Protein AF-A0A8B6UT11-F1 (afdb_monomer)

Organism: NCBI:txid47879

Mean predicted aligned error: 8.82 Å

Nearest PDB structures (foldseek):
  5unb-assembly1_A  TM=2.099E-01  e=5.939E+00  Burkholderia thailandensis E264
  5i3e-assembly1_A  TM=2.152E-01  e=9.194E+00  Burkholderia thailandensis E264

Sequence (210 aa):
MYDELLGKQAAGDSLLLIPAGRVGSVTNRTVSLYGFRGAGSTSDLLAESTHPYVITGHVGYSLDGGKTIYGFGPSVSEGMSAYEAIQSLRNGTSYPGVISDDTFIFESVANSTAMGRGGVPQTVYQQKISVSQAQFDAIKTAHDAIGVGNPMVDVFYSFPVRGGVAPGGCHFNCSTFPNSLGIPIPENSGVMKVYMPNLEKLGAPWRPMK

Structure (mmCIF, N/CA/C/O backbone):
data_AF-A0A8B6UT11-F1
#
_entry.id   AF-A0A8B6UT11-F1
#
loop_
_atom_site.group_PDB
_atom_site.id
_atom_site.type_symbol
_atom_site.label_atom_id
_atom_site.label_alt_id
_atom_site.label_comp_id
_atom_site.label_asym_id
_atom_site.label_entity_id
_atom_site.label_seq_id
_atom_site.pdbx_PDB_ins_code
_atom_site.Cartn_x
_atom_site.Cartn_y
_atom_site.Cartn_z
_atom_site.occupancy
_atom_site.B_iso_or_equiv
_atom_site.auth_seq_id
_atom_site.auth_comp_id
_atom_site.auth_asym_id
_atom_site.auth_atom_id
_atom_site.pdbx_PDB_model_num
ATOM 1 N N . MET A 1 1 ? -85.057 -16.734 34.135 1.00 40.75 1 MET A N 1
ATOM 2 C CA . MET A 1 1 ? -83.963 -17.686 34.398 1.00 40.75 1 MET A CA 1
ATOM 3 C C . MET A 1 1 ? -82.748 -16.816 34.684 1.00 40.75 1 MET A C 1
ATOM 5 O O . MET A 1 1 ? -82.311 -16.162 33.752 1.00 40.75 1 MET A O 1
ATOM 9 N N . TYR A 1 2 ? -82.442 -16.671 35.982 1.00 32.62 2 TYR A N 1
ATOM 10 C CA . TYR A 1 2 ? -81.225 -16.205 36.688 1.00 32.62 2 TYR A CA 1
ATOM 11 C C . TYR A 1 2 ? -80.082 -15.579 35.860 1.00 32.62 2 TYR A C 1
ATOM 13 O O . TYR A 1 2 ? -79.752 -16.105 34.807 1.00 32.62 2 TYR A O 1
ATOM 21 N N . ASP A 1 3 ? -79.327 -14.565 36.278 1.00 35.47 3 ASP A N 1
ATOM 22 C CA . ASP A 1 3 ? -79.258 -13.681 37.452 1.00 35.47 3 ASP A CA 1
ATOM 23 C C . ASP A 1 3 ? -78.158 -12.645 37.120 1.00 35.47 3 ASP A C 1
ATOM 25 O O . ASP A 1 3 ? -77.237 -12.997 36.388 1.00 35.47 3 ASP A O 1
ATOM 29 N N . GLU A 1 4 ? -78.272 -11.432 37.684 1.00 39.06 4 GLU A N 1
ATOM 30 C CA . GLU A 1 4 ? -77.179 -10.573 38.209 1.00 39.06 4 GLU A CA 1
ATOM 31 C C . GLU A 1 4 ? -75.936 -10.217 37.347 1.00 39.06 4 GLU A C 1
ATOM 33 O O . GLU A 1 4 ? -75.500 -10.936 36.465 1.00 39.06 4 GLU A O 1
ATOM 38 N N . LEU A 1 5 ? -75.162 -9.150 37.555 1.00 37.66 5 LEU A N 1
ATOM 39 C CA . LEU A 1 5 ? -75.196 -7.868 38.262 1.00 37.66 5 LEU A CA 1
ATOM 40 C C . LEU A 1 5 ? -73.927 -7.129 37.768 1.00 37.66 5 LEU A C 1
ATOM 42 O O . LEU A 1 5 ? -72.892 -7.749 37.555 1.00 37.66 5 LEU A O 1
ATOM 46 N N . LEU A 1 6 ? -74.021 -5.799 37.695 1.00 35.41 6 LEU A N 1
ATOM 47 C CA . LEU A 1 6 ? -73.004 -4.804 38.091 1.00 35.41 6 LEU A CA 1
ATOM 48 C C . LEU A 1 6 ? -71.561 -4.827 37.532 1.00 35.41 6 LEU A C 1
ATOM 50 O O . LEU A 1 6 ? -70.801 -5.771 37.692 1.00 35.41 6 LEU A O 1
ATOM 54 N N . GLY A 1 7 ? -71.111 -3.628 37.129 1.00 32.50 7 GLY A N 1
ATOM 55 C CA . GLY A 1 7 ? -69.694 -3.218 37.163 1.00 32.50 7 GLY A CA 1
ATOM 56 C C . GLY A 1 7 ? -69.344 -2.166 36.103 1.00 32.50 7 GLY A C 1
ATOM 57 O O . GLY A 1 7 ? -68.919 -2.519 35.016 1.00 32.50 7 GLY A O 1
ATOM 58 N N . LYS A 1 8 ? -69.752 -0.897 36.256 1.00 35.03 8 LYS A N 1
ATOM 59 C CA . LYS A 1 8 ? -68.928 0.250 36.723 1.00 35.03 8 LYS A CA 1
ATOM 60 C C . LYS A 1 8 ? -67.561 0.444 36.026 1.00 35.03 8 LYS A C 1
ATOM 62 O O . LYS A 1 8 ? -66.694 -0.390 36.207 1.00 35.03 8 LYS A O 1
ATOM 67 N N . GLN A 1 9 ? -67.412 1.630 35.394 1.00 31.84 9 GLN A N 1
ATOM 68 C CA . GLN A 1 9 ? -66.289 2.611 35.452 1.00 31.84 9 GLN A CA 1
ATOM 69 C C . GLN A 1 9 ? -64.840 2.095 35.248 1.00 31.84 9 GLN A C 1
ATOM 71 O O . GLN A 1 9 ? -64.453 1.089 35.806 1.00 31.84 9 GLN A O 1
ATOM 76 N N . ALA A 1 10 ? -63.905 2.759 34.565 1.00 31.52 10 ALA A N 1
ATOM 77 C CA . ALA A 1 10 ? -63.735 4.157 34.184 1.00 31.52 10 ALA A CA 1
ATOM 78 C C . ALA A 1 10 ? -62.641 4.265 33.095 1.00 31.52 10 ALA A C 1
ATOM 80 O O . ALA A 1 10 ? -61.949 3.297 32.790 1.00 31.52 10 ALA A O 1
ATOM 81 N N . ALA A 1 11 ? -62.490 5.475 32.555 1.00 44.06 11 ALA A N 1
ATOM 82 C CA . ALA A 1 11 ? -61.427 5.902 31.653 1.00 44.06 11 ALA A CA 1
ATOM 83 C C . ALA A 1 11 ? -60.008 5.649 32.200 1.00 44.06 11 ALA A C 1
ATOM 85 O O . ALA A 1 11 ? -59.767 5.757 33.402 1.00 44.06 11 ALA A O 1
ATOM 86 N N . GLY A 1 12 ? -59.064 5.409 31.291 1.00 31.41 12 GLY A N 1
ATOM 87 C CA . GLY A 1 12 ? -57.636 5.395 31.582 1.00 31.41 12 GLY A CA 1
ATOM 88 C C . GLY A 1 12 ? -56.830 5.558 30.300 1.00 31.41 12 GLY A C 1
ATOM 89 O O . GLY A 1 12 ? -56.830 4.667 29.453 1.00 31.41 12 GLY A O 1
ATOM 90 N N . ASP A 1 13 ? -56.179 6.714 30.171 1.00 43.84 13 ASP A N 1
ATOM 91 C CA . ASP A 1 13 ? -55.088 6.973 29.236 1.00 43.84 13 ASP A CA 1
ATOM 92 C C . ASP A 1 13 ? -54.116 5.792 29.201 1.00 43.84 13 ASP A C 1
ATOM 94 O O . ASP A 1 13 ? -53.548 5.414 30.225 1.00 43.84 13 ASP A O 1
ATOM 98 N N . SER A 1 14 ? -53.860 5.259 28.010 1.00 37.62 14 SER A N 1
ATOM 99 C CA . SER A 1 14 ? -52.706 4.395 27.792 1.00 37.62 14 SER A CA 1
ATOM 100 C C . SER A 1 14 ? -51.838 5.020 26.712 1.00 37.62 14 SER A C 1
ATOM 102 O O . SER A 1 14 ? -51.861 4.629 25.546 1.00 37.62 14 SER A O 1
ATOM 104 N N . LEU A 1 15 ? -51.054 6.017 27.138 1.00 35.53 15 LEU A N 1
ATOM 105 C CA . LEU A 1 15 ? -49.780 6.340 26.509 1.00 35.53 15 LEU A CA 1
ATOM 106 C C . LEU A 1 15 ? -48.999 5.025 26.383 1.00 35.53 15 LEU A C 1
ATOM 108 O O . LEU A 1 15 ? -48.561 4.449 27.381 1.00 35.53 15 LEU A O 1
ATOM 112 N N . LEU A 1 16 ? -48.845 4.532 25.157 1.00 37.03 16 LEU A N 1
ATOM 113 C CA . LEU A 1 16 ? -47.908 3.460 24.848 1.00 37.03 16 LEU A CA 1
ATOM 114 C C . LEU A 1 16 ? -46.492 3.987 25.107 1.00 37.03 16 LEU A C 1
ATOM 116 O O . LEU A 1 16 ? -45.872 4.622 24.257 1.00 37.03 16 LEU A O 1
ATOM 120 N N . LEU A 1 17 ? -45.999 3.729 26.318 1.00 38.34 17 LEU A N 1
ATOM 121 C CA . LEU A 1 17 ? -44.585 3.741 26.657 1.00 38.34 17 LEU A CA 1
ATOM 122 C C . LEU A 1 17 ? -43.881 2.741 25.737 1.00 38.34 17 LEU A C 1
ATOM 124 O O . LEU A 1 17 ? -43.883 1.537 25.986 1.00 38.34 17 LEU A O 1
ATOM 128 N N . ILE A 1 18 ? -43.282 3.246 24.660 1.00 44.91 18 ILE A N 1
ATOM 129 C CA . ILE A 1 18 ? -42.243 2.516 23.939 1.00 44.91 18 ILE A CA 1
ATOM 130 C C . ILE A 1 18 ? -41.109 2.332 24.955 1.00 44.91 18 ILE A C 1
ATOM 132 O O . ILE A 1 18 ? -40.566 3.339 25.424 1.00 44.91 18 ILE A O 1
ATOM 136 N N . PRO A 1 19 ? -40.748 1.097 25.351 1.00 41.25 19 PRO A N 1
ATOM 137 C CA . PRO A 1 19 ? -39.571 0.910 26.175 1.00 41.25 19 PRO A CA 1
ATOM 138 C C . PRO A 1 19 ? -38.398 1.457 25.372 1.00 41.25 19 PRO A C 1
ATOM 140 O O . PRO A 1 19 ? -38.237 1.090 24.208 1.00 41.25 19 PRO A O 1
ATOM 143 N N . ALA A 1 20 ? -37.634 2.369 25.978 1.00 45.94 20 ALA A N 1
ATOM 144 C CA . ALA A 1 20 ? -36.405 2.905 25.420 1.00 45.94 20 ALA A CA 1
ATOM 145 C C . ALA A 1 20 ? -35.524 1.723 25.006 1.00 45.94 20 ALA A C 1
ATOM 147 O O . ALA A 1 20 ? -34.850 1.096 25.827 1.00 45.94 20 ALA A O 1
ATOM 148 N N . GLY A 1 21 ? -35.619 1.365 23.725 1.00 39.09 21 GLY A N 1
ATOM 149 C CA . GLY A 1 21 ? -34.807 0.337 23.123 1.00 39.09 21 GLY A CA 1
ATOM 150 C C . GLY A 1 21 ? -33.375 0.750 23.371 1.00 39.09 21 GLY A C 1
ATOM 151 O O . GLY A 1 21 ? -33.004 1.886 23.071 1.00 39.09 21 GLY A O 1
ATOM 152 N N . ARG A 1 22 ? -32.607 -0.157 23.982 1.00 46.75 22 ARG A N 1
ATOM 153 C CA . ARG A 1 22 ? -31.150 -0.091 24.050 1.00 46.75 22 ARG A CA 1
ATOM 154 C C . ARG A 1 22 ? -30.656 0.541 22.755 1.00 46.75 22 ARG A C 1
ATOM 156 O O . ARG A 1 22 ? -30.726 -0.093 21.704 1.00 46.75 22 ARG A O 1
ATOM 163 N N . VAL A 1 23 ? -30.161 1.773 22.839 1.00 47.72 23 VAL A N 1
ATOM 164 C CA . VAL A 1 23 ? -29.253 2.295 21.828 1.00 47.72 23 VAL A CA 1
ATOM 165 C C . VAL A 1 23 ? -28.068 1.351 21.925 1.00 47.72 23 VAL A C 1
ATOM 167 O O . VAL A 1 23 ? -27.263 1.448 22.851 1.00 47.72 23 VAL A O 1
ATOM 170 N N . GLY A 1 24 ? -28.061 0.317 21.081 1.00 46.19 24 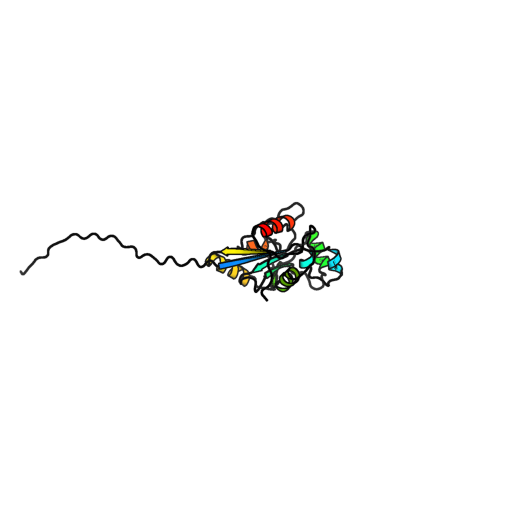GLY A N 1
ATOM 171 C CA . GLY A 1 24 ? -26.925 -0.573 20.960 1.00 46.19 24 GLY A CA 1
ATOM 172 C C . GLY A 1 24 ? -25.735 0.337 20.734 1.00 46.19 24 GLY A C 1
ATOM 173 O O . GLY A 1 24 ? -25.747 1.122 19.788 1.00 46.19 24 GLY A O 1
ATOM 174 N N . SER A 1 25 ? -24.780 0.315 21.664 1.00 53.88 25 SER A N 1
ATOM 175 C CA . SER A 1 25 ? -23.511 1.004 21.491 1.00 53.88 25 SER A CA 1
ATOM 176 C C . SER A 1 25 ? -23.010 0.635 20.102 1.00 53.88 25 SER A C 1
ATOM 178 O O . SER A 1 25 ? -22.744 -0.540 19.840 1.00 53.88 25 SER A O 1
ATOM 180 N N . VAL A 1 26 ? -22.988 1.602 19.183 1.00 60.94 26 VAL A N 1
ATOM 181 C CA . VAL A 1 26 ? -22.413 1.397 17.859 1.00 60.94 26 VAL A CA 1
ATOM 182 C C . VAL A 1 26 ? -20.923 1.285 18.121 1.00 60.94 26 VAL A C 1
ATOM 184 O O . VAL A 1 26 ? -20.219 2.287 18.234 1.00 60.94 26 VAL A O 1
ATOM 187 N N . THR A 1 27 ? -20.448 0.063 18.349 1.00 71.50 27 THR A N 1
ATOM 188 C CA . THR A 1 27 ? -19.030 -0.191 18.565 1.00 71.50 27 THR A CA 1
ATOM 189 C C . THR A 1 27 ? -18.337 0.040 17.234 1.00 71.50 27 THR A C 1
ATOM 191 O O . THR A 1 27 ? -18.288 -0.850 16.383 1.00 71.50 27 THR A O 1
ATOM 194 N N . ASN A 1 28 ? -17.856 1.264 17.034 1.00 84.69 28 ASN A N 1
ATOM 195 C CA . ASN A 1 28 ? -17.016 1.590 15.897 1.00 84.69 28 ASN A CA 1
ATOM 196 C C . ASN A 1 28 ? -15.734 0.762 15.992 1.00 84.69 28 ASN A C 1
ATOM 198 O O . ASN A 1 28 ? -15.106 0.669 17.050 1.00 84.69 28 ASN A O 1
ATOM 202 N N . ARG A 1 29 ? -15.369 0.140 14.876 1.00 96.00 29 ARG A N 1
ATOM 203 C CA . ARG A 1 29 ? -14.089 -0.539 14.694 1.00 96.00 29 ARG A CA 1
ATOM 204 C C . ARG A 1 29 ? -13.145 0.379 13.940 1.00 96.00 29 ARG A C 1
ATOM 206 O O . ARG A 1 29 ? -13.571 1.352 13.321 1.00 96.00 29 ARG A O 1
ATOM 213 N N . THR A 1 30 ? -11.863 0.050 13.989 1.00 97.69 30 THR A N 1
ATOM 214 C CA . THR A 1 30 ? -10.828 0.830 13.318 1.00 97.69 30 THR A CA 1
ATOM 215 C C . THR A 1 30 ? -10.136 -0.037 12.287 1.00 97.69 30 THR A C 1
ATOM 217 O O . THR A 1 30 ? -9.586 -1.081 12.626 1.00 97.69 30 THR A O 1
ATOM 220 N N . VAL A 1 31 ? -10.113 0.442 11.050 1.00 98.31 31 VAL A N 1
ATOM 221 C CA . VAL A 1 31 ? -9.164 0.003 10.024 1.00 98.31 31 VAL A CA 1
ATOM 222 C C . VAL A 1 31 ? -8.104 1.087 9.901 1.00 98.31 31 VAL A C 1
ATOM 224 O O . VAL A 1 31 ? -8.390 2.265 10.106 1.00 98.31 31 VAL A O 1
ATOM 227 N N . SER A 1 32 ? -6.860 0.716 9.627 1.00 98.56 32 SER A N 1
ATOM 228 C CA . SER A 1 32 ? -5.786 1.690 9.422 1.00 98.56 32 SER A CA 1
ATOM 229 C C . SER A 1 32 ? -5.218 1.584 8.019 1.00 98.56 32 SER A C 1
ATOM 231 O O . SER A 1 32 ? -4.986 0.477 7.548 1.00 98.56 32 SER A O 1
ATOM 233 N N . LEU A 1 33 ? -4.957 2.726 7.386 1.00 98.69 33 LEU A N 1
ATOM 234 C CA . LEU A 1 33 ? -4.104 2.825 6.204 1.00 98.69 33 LEU A CA 1
ATOM 235 C C . LEU A 1 33 ? -2.711 3.277 6.625 1.00 98.69 33 LEU A C 1
ATOM 237 O O . LEU A 1 33 ? -2.577 4.174 7.457 1.00 98.69 33 LEU A O 1
ATOM 241 N N . TYR A 1 34 ? -1.696 2.683 6.013 1.00 98.81 34 TYR A N 1
ATOM 242 C CA . TYR A 1 34 ? -0.291 3.017 6.187 1.00 98.81 34 TYR A CA 1
ATOM 243 C C . TYR A 1 34 ? 0.297 3.401 4.845 1.00 98.81 34 TYR A C 1
ATOM 245 O O . TYR A 1 34 ? -0.034 2.801 3.827 1.00 98.81 34 TYR A O 1
ATOM 253 N N . GLY A 1 35 ? 1.202 4.367 4.828 1.00 98.31 35 GLY A N 1
ATOM 254 C CA . GLY A 1 35 ? 1.901 4.711 3.602 1.00 98.31 35 GLY A CA 1
ATOM 255 C C . GLY A 1 35 ? 3.189 5.459 3.855 1.00 98.31 35 GLY A C 1
ATOM 256 O O . GLY A 1 35 ? 3.334 6.166 4.853 1.00 98.31 35 GLY A O 1
ATOM 257 N N . PHE A 1 36 ? 4.126 5.309 2.930 1.00 97.69 36 PHE A N 1
ATOM 258 C CA . PHE A 1 36 ? 5.365 6.070 2.920 1.00 97.69 36 PHE A CA 1
ATOM 259 C C . PHE A 1 36 ? 5.830 6.336 1.490 1.00 97.69 36 PHE A C 1
ATOM 261 O O . PHE A 1 36 ? 5.562 5.586 0.546 1.00 97.69 36 PHE A O 1
ATOM 268 N N . ARG A 1 37 ? 6.575 7.429 1.330 1.00 95.25 37 ARG A N 1
ATOM 269 C CA . ARG A 1 37 ? 7.257 7.757 0.075 1.00 95.25 37 ARG A CA 1
ATOM 270 C C . ARG A 1 37 ? 8.514 6.905 -0.045 1.00 95.25 37 ARG A C 1
ATOM 272 O O . ARG A 1 37 ? 9.226 6.723 0.937 1.00 95.25 37 ARG A O 1
ATOM 279 N N . GLY A 1 38 ? 8.824 6.427 -1.245 1.00 92.94 38 GLY A N 1
ATOM 280 C CA . GLY A 1 38 ? 10.088 5.731 -1.483 1.00 92.94 38 GLY A CA 1
ATOM 281 C C . GLY A 1 38 ? 11.303 6.634 -1.252 1.00 92.94 38 GLY A C 1
ATOM 282 O O . GLY A 1 38 ? 11.187 7.858 -1.370 1.00 92.94 38 GLY A O 1
ATOM 283 N N . ALA A 1 39 ? 12.452 6.036 -0.961 1.00 89.69 39 ALA A N 1
ATOM 284 C CA . ALA A 1 39 ? 13.752 6.688 -0.814 1.00 89.69 39 ALA A CA 1
ATOM 285 C C . ALA A 1 39 ? 14.738 6.124 -1.850 1.00 89.69 39 ALA A C 1
ATOM 287 O O . ALA A 1 39 ? 14.719 4.937 -2.129 1.00 89.69 39 ALA A O 1
ATOM 288 N N . GLY A 1 40 ? 15.590 6.957 -2.447 1.00 86.69 40 GLY A N 1
ATOM 289 C CA . GLY A 1 40 ? 16.564 6.492 -3.445 1.00 86.69 40 GLY A CA 1
ATOM 290 C C . GLY A 1 40 ? 16.036 6.364 -4.883 1.00 86.69 40 GLY A C 1
ATOM 291 O O . GLY A 1 40 ? 15.068 7.016 -5.303 1.00 86.69 40 GLY A O 1
ATOM 292 N N . SER A 1 41 ? 16.741 5.560 -5.674 1.00 85.44 41 SER A N 1
ATOM 293 C CA . SER A 1 41 ? 16.672 5.472 -7.132 1.00 85.44 41 SER A CA 1
ATOM 294 C C . SER A 1 41 ? 16.435 4.036 -7.607 1.00 85.44 41 SER A C 1
ATOM 296 O O . SER A 1 41 ? 16.749 3.074 -6.921 1.00 85.44 41 SER A O 1
ATOM 298 N N . THR A 1 42 ? 15.898 3.852 -8.817 1.00 83.25 42 THR A N 1
ATOM 299 C CA . THR A 1 42 ? 15.680 2.494 -9.350 1.00 83.25 42 THR A CA 1
ATOM 300 C C . THR A 1 42 ? 16.966 1.708 -9.569 1.00 83.25 42 THR A C 1
ATOM 302 O O . THR A 1 42 ? 16.904 0.488 -9.572 1.00 83.25 42 THR A O 1
ATOM 305 N N . SER A 1 43 ? 18.112 2.368 -9.757 1.00 85.44 43 SER A N 1
ATOM 306 C CA . SER A 1 43 ? 19.407 1.683 -9.841 1.00 85.44 43 SER A CA 1
ATOM 307 C C . SER A 1 43 ? 19.798 1.003 -8.532 1.00 85.44 43 SER A C 1
ATOM 309 O O . SER A 1 43 ? 20.516 0.013 -8.577 1.00 85.44 43 SER A O 1
ATOM 311 N N . ASP A 1 44 ? 19.273 1.456 -7.390 1.00 86.38 44 ASP A N 1
ATOM 312 C CA . ASP A 1 44 ? 19.549 0.834 -6.089 1.00 86.38 44 ASP A CA 1
ATOM 313 C C . ASP A 1 44 ? 18.945 -0.580 -5.996 1.00 86.38 44 ASP A C 1
ATOM 315 O O . ASP A 1 44 ? 19.397 -1.404 -5.206 1.00 86.38 44 ASP A O 1
ATOM 319 N N . LEU A 1 45 ? 17.972 -0.902 -6.861 1.00 88.25 45 LEU A N 1
ATOM 3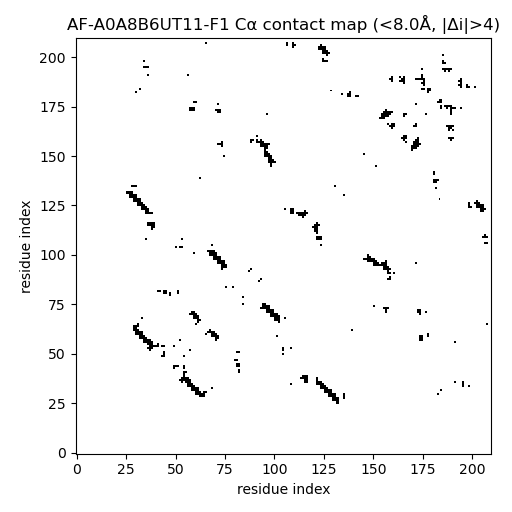20 C CA . LEU A 1 45 ? 17.394 -2.244 -6.976 1.00 88.25 45 LEU A CA 1
ATOM 321 C C . LEU A 1 45 ? 18.338 -3.255 -7.643 1.00 88.25 45 LEU A C 1
ATOM 323 O O . LEU A 1 45 ? 18.102 -4.449 -7.513 1.00 88.25 45 LEU A O 1
ATOM 327 N N . LEU A 1 46 ? 19.394 -2.806 -8.334 1.00 85.75 46 LEU A N 1
ATOM 328 C CA . LEU A 1 46 ? 20.392 -3.699 -8.943 1.00 85.75 46 LEU A CA 1
ATOM 329 C C . LEU A 1 46 ? 21.272 -4.391 -7.896 1.00 85.75 46 LEU A C 1
ATOM 331 O O . LEU A 1 46 ? 21.856 -5.429 -8.180 1.00 85.75 46 LEU A O 1
ATOM 335 N N . ALA A 1 47 ? 21.394 -3.805 -6.702 1.00 80.50 47 ALA A N 1
ATOM 336 C CA . ALA A 1 47 ? 22.182 -4.368 -5.610 1.00 80.50 47 ALA A CA 1
ATOM 337 C C . ALA A 1 47 ? 21.416 -5.426 -4.795 1.00 80.50 47 ALA A C 1
ATOM 339 O O . ALA A 1 47 ? 22.015 -6.050 -3.924 1.00 80.50 47 ALA A O 1
ATOM 340 N N . GLU A 1 48 ? 20.104 -5.572 -5.025 1.00 75.75 48 GLU A N 1
ATOM 341 C CA . GLU A 1 48 ? 19.183 -6.542 -4.398 1.00 75.75 48 GLU A CA 1
ATOM 342 C C . GLU A 1 48 ? 19.153 -6.575 -2.855 1.00 75.75 48 GLU A C 1
ATOM 344 O O . GLU A 1 48 ? 18.461 -7.387 -2.250 1.00 75.75 48 GLU A O 1
ATOM 349 N N . SER A 1 49 ? 19.846 -5.655 -2.186 1.00 79.44 49 SER A N 1
ATOM 350 C CA . SER A 1 49 ? 19.967 -5.611 -0.725 1.00 79.44 49 SER A CA 1
ATOM 351 C C . SER A 1 49 ? 18.814 -4.885 -0.030 1.00 79.44 49 SER A C 1
ATOM 353 O O . SER A 1 49 ? 18.671 -4.967 1.188 1.00 79.44 49 SER A O 1
ATOM 355 N N . THR A 1 50 ? 18.001 -4.146 -0.787 1.00 84.81 50 THR A N 1
ATOM 356 C CA . THR A 1 50 ? 16.905 -3.326 -0.266 1.00 84.81 50 THR A CA 1
ATOM 357 C C . THR A 1 50 ? 15.588 -3.769 -0.876 1.00 84.81 50 THR A C 1
ATOM 359 O O . THR A 1 50 ? 15.467 -3.883 -2.096 1.00 84.81 50 THR A O 1
ATOM 362 N N . HIS A 1 51 ? 14.574 -3.966 -0.031 1.00 92.31 51 HIS A N 1
ATOM 363 C CA . HIS A 1 51 ? 13.244 -4.332 -0.504 1.00 92.31 51 HIS A CA 1
ATOM 364 C C . HIS A 1 51 ? 12.704 -3.265 -1.481 1.00 92.31 51 HIS A C 1
ATOM 366 O O . HIS A 1 51 ? 12.745 -2.073 -1.150 1.00 92.31 51 HIS A O 1
ATOM 372 N N . PRO A 1 52 ? 12.146 -3.639 -2.651 1.00 93.38 52 PRO A N 1
ATOM 373 C CA . PRO A 1 52 ? 11.775 -2.684 -3.699 1.00 93.38 52 PRO A CA 1
ATOM 374 C C . PRO A 1 52 ? 10.833 -1.575 -3.228 1.00 93.38 52 PRO A C 1
ATOM 376 O O . PRO A 1 52 ? 10.980 -0.417 -3.617 1.00 93.38 52 PRO A O 1
ATOM 379 N N . TYR A 1 53 ? 9.914 -1.907 -2.324 1.00 95.50 53 TYR A N 1
ATOM 380 C CA . TYR A 1 53 ? 8.972 -0.959 -1.731 1.00 95.50 53 TYR A CA 1
ATOM 381 C C . TYR A 1 53 ? 9.629 0.177 -0.956 1.00 95.50 53 TYR A C 1
ATOM 383 O O . TYR A 1 53 ? 9.127 1.297 -1.012 1.00 95.50 53 TYR A O 1
ATOM 391 N N . VAL A 1 54 ? 10.782 -0.047 -0.318 1.00 94.44 54 VAL A N 1
ATOM 392 C CA . VAL A 1 54 ? 11.541 1.029 0.342 1.00 94.44 54 VAL A CA 1
ATOM 393 C C . VAL A 1 54 ? 11.962 2.088 -0.683 1.00 94.44 54 VAL A C 1
ATOM 395 O O . VAL A 1 54 ? 11.957 3.279 -0.371 1.00 94.44 54 VAL A O 1
ATOM 398 N N . ILE A 1 55 ? 12.231 1.678 -1.927 1.00 93.00 55 ILE A N 1
ATOM 399 C CA . ILE A 1 55 ? 12.677 2.550 -3.021 1.00 93.00 55 ILE A CA 1
ATOM 400 C C . ILE A 1 55 ? 11.518 3.201 -3.785 1.00 93.00 55 ILE A C 1
ATOM 402 O O . ILE A 1 55 ? 11.569 4.374 -4.196 1.00 93.00 55 ILE A O 1
ATOM 406 N N . THR A 1 56 ? 10.445 2.447 -4.009 1.00 93.06 56 THR A N 1
ATOM 407 C CA . THR A 1 56 ? 9.288 2.913 -4.785 1.00 93.06 56 THR A CA 1
ATOM 408 C C . THR A 1 56 ? 8.281 3.680 -3.938 1.00 93.06 56 THR A C 1
ATOM 410 O O . THR A 1 56 ? 7.595 4.561 -4.459 1.00 93.06 56 THR A O 1
ATOM 413 N N . GLY A 1 57 ? 8.251 3.423 -2.633 1.00 95.75 57 GLY A N 1
ATOM 414 C CA . GLY A 1 57 ? 7.143 3.779 -1.759 1.00 95.75 57 GLY A CA 1
ATOM 415 C C . GLY A 1 57 ? 6.077 2.698 -1.793 1.00 95.75 57 GLY A C 1
ATOM 416 O O . GLY A 1 57 ? 6.033 1.888 -2.725 1.00 95.75 57 GLY A O 1
ATOM 417 N N . HIS A 1 58 ? 5.234 2.694 -0.766 1.00 98.00 58 HIS A N 1
ATOM 418 C CA . HIS A 1 58 ? 4.223 1.661 -0.599 1.00 98.00 58 HIS A CA 1
ATOM 419 C C . HIS A 1 58 ? 3.064 2.114 0.273 1.00 98.00 58 HIS A C 1
ATOM 421 O O . HIS A 1 58 ? 3.194 3.061 1.054 1.00 98.00 58 HIS A O 1
ATOM 427 N N . VAL A 1 59 ? 1.942 1.415 0.123 1.00 98.62 59 VAL A N 1
ATOM 428 C CA . VAL A 1 59 ? 0.727 1.590 0.914 1.00 98.62 59 VAL A CA 1
ATOM 429 C C . VAL A 1 59 ? 0.271 0.222 1.398 1.00 98.62 59 VAL A C 1
ATOM 431 O O . VAL A 1 59 ? 0.290 -0.753 0.650 1.00 98.62 59 VAL A O 1
ATOM 434 N N . GLY A 1 60 ? -0.124 0.171 2.662 1.00 98.62 60 GLY A N 1
ATOM 435 C CA . GLY A 1 60 ? -0.633 -1.019 3.320 1.00 98.62 60 GLY A CA 1
ATOM 436 C C . GLY A 1 60 ? -1.842 -0.685 4.177 1.00 98.62 60 GLY A C 1
ATOM 437 O O . GLY A 1 60 ? -2.201 0.481 4.360 1.00 98.62 60 GLY A O 1
ATOM 438 N N . TYR A 1 61 ? -2.483 -1.710 4.712 1.00 98.88 61 TYR A N 1
ATOM 439 C CA . TYR A 1 61 ? -3.634 -1.570 5.588 1.00 98.88 61 TYR A CA 1
ATOM 440 C C . TYR A 1 61 ? -3.569 -2.570 6.739 1.00 98.88 61 TYR A C 1
ATOM 442 O O . TYR A 1 61 ? -2.924 -3.607 6.648 1.00 98.88 61 TYR A O 1
ATOM 450 N N . SER A 1 62 ? -4.243 -2.259 7.841 1.00 98.69 62 SER A N 1
ATOM 451 C CA . SER A 1 62 ? -4.325 -3.138 9.005 1.00 98.69 62 SER A CA 1
ATOM 452 C C . SER A 1 62 ? -5.747 -3.213 9.533 1.00 98.69 62 SER A C 1
ATOM 454 O O . SER A 1 62 ? -6.450 -2.200 9.612 1.00 98.69 62 SER A O 1
ATOM 456 N N . LEU A 1 63 ? -6.132 -4.421 9.939 1.00 98.44 63 LEU A N 1
ATOM 457 C CA . LEU A 1 63 ? -7.409 -4.732 10.581 1.00 98.44 63 LEU A CA 1
ATOM 458 C C . LEU A 1 63 ? -7.257 -4.961 12.097 1.00 98.44 63 LEU A C 1
ATOM 460 O O . LEU A 1 63 ? -8.241 -5.236 12.776 1.00 98.44 63 LEU A O 1
ATOM 464 N N . ASP A 1 64 ? -6.041 -4.849 12.638 1.00 96.94 64 ASP A N 1
ATOM 465 C CA . ASP A 1 64 ? -5.710 -5.186 14.029 1.00 96.94 64 ASP A CA 1
ATOM 466 C C . ASP A 1 64 ? -4.877 -4.105 14.740 1.00 96.94 64 ASP A C 1
ATOM 468 O O . ASP A 1 64 ? -4.186 -4.362 15.725 1.00 96.94 64 ASP A O 1
ATOM 472 N N . GLY A 1 65 ? -4.970 -2.861 14.262 1.00 93.75 65 GLY A N 1
ATOM 473 C CA . GLY A 1 65 ? -4.315 -1.713 14.893 1.00 93.75 65 GLY A CA 1
ATOM 474 C C . GLY A 1 65 ? -2.821 -1.587 14.587 1.00 93.75 65 GLY A C 1
ATOM 475 O O . GLY A 1 65 ? -2.129 -0.838 15.277 1.00 93.75 65 GLY A O 1
ATOM 476 N N . GLY A 1 66 ? -2.343 -2.266 13.544 1.00 95.38 66 GLY A N 1
ATOM 477 C CA . GLY A 1 66 ? -0.960 -2.216 13.077 1.00 95.38 66 GLY A CA 1
ATOM 478 C C . GLY A 1 66 ? -0.079 -3.331 13.610 1.00 95.38 66 GLY A C 1
ATOM 479 O O . GLY A 1 66 ? 1.135 -3.208 13.496 1.00 95.38 66 GLY A O 1
ATOM 480 N N . LYS A 1 67 ? -0.664 -4.381 14.203 1.00 96.56 67 LYS A N 1
ATOM 481 C CA . LYS A 1 67 ? 0.087 -5.586 14.567 1.00 96.56 67 LYS A CA 1
ATOM 482 C C . LYS A 1 67 ? 0.472 -6.364 13.308 1.00 96.56 67 LYS A C 1
ATOM 484 O O . LYS A 1 67 ? 1.596 -6.844 13.226 1.00 96.56 67 LYS A O 1
ATOM 489 N N . THR A 1 68 ? -0.427 -6.417 12.331 1.00 98.44 68 THR A N 1
ATOM 490 C CA . THR A 1 68 ? -0.123 -6.847 10.969 1.00 98.44 68 THR A CA 1
ATOM 491 C C . THR A 1 68 ? -0.494 -5.739 9.990 1.00 98.44 68 THR A C 1
ATOM 493 O O . THR A 1 68 ? -1.603 -5.191 10.033 1.00 98.44 68 THR A O 1
ATOM 496 N N . ILE A 1 69 ? 0.445 -5.389 9.111 1.00 98.75 69 ILE A N 1
ATOM 497 C CA . ILE A 1 69 ? 0.245 -4.447 8.010 1.00 98.75 69 ILE A CA 1
ATOM 498 C C . ILE A 1 69 ? 0.302 -5.235 6.707 1.00 98.75 69 ILE A C 1
ATOM 500 O O . ILE A 1 69 ? 1.364 -5.656 6.257 1.00 98.75 69 ILE A O 1
ATOM 504 N N . TYR A 1 70 ? -0.858 -5.409 6.090 1.00 98.88 70 TYR A N 1
ATOM 505 C CA . TYR A 1 70 ? -0.987 -6.085 4.813 1.00 98.88 70 TYR A CA 1
ATOM 506 C C . TYR A 1 70 ? -0.679 -5.129 3.669 1.00 98.88 70 TYR A C 1
ATOM 508 O O . TYR A 1 70 ? -1.157 -3.991 3.656 1.00 98.88 70 TYR A O 1
ATOM 516 N N . GLY A 1 71 ? 0.073 -5.599 2.683 1.00 98.50 71 GLY A N 1
ATOM 517 C CA . GLY A 1 71 ? 0.271 -4.901 1.421 1.00 98.50 71 GLY A CA 1
ATOM 518 C C . GLY A 1 71 ? -0.380 -5.633 0.262 1.00 98.50 71 GLY A C 1
ATOM 519 O O . GLY A 1 71 ? -0.716 -6.811 0.353 1.00 98.50 71 GLY A O 1
ATOM 520 N N . PHE A 1 72 ? -0.564 -4.910 -0.838 1.00 98.50 72 PHE A N 1
ATOM 521 C CA . PHE A 1 72 ? -0.933 -5.491 -2.122 1.00 98.50 72 PHE A CA 1
ATOM 522 C C . PHE A 1 72 ? 0.204 -5.259 -3.110 1.00 98.50 72 PHE A C 1
ATOM 524 O O . PHE A 1 72 ? 0.615 -4.114 -3.320 1.00 98.50 72 PHE A O 1
ATOM 531 N N . GLY A 1 73 ? 0.709 -6.343 -3.689 1.00 97.50 73 GLY A N 1
ATOM 532 C CA . GLY A 1 73 ? 1.892 -6.360 -4.540 1.00 97.50 73 GLY A CA 1
ATOM 533 C C . GLY A 1 73 ? 1.725 -7.216 -5.794 1.00 97.50 73 GLY A C 1
ATOM 534 O O . GLY A 1 73 ? 0.730 -7.931 -5.923 1.00 97.50 73 GLY A O 1
ATOM 535 N N . PRO A 1 74 ? 2.685 -7.156 -6.730 1.00 97.25 74 PRO A N 1
ATOM 536 C CA . PRO A 1 74 ? 2.719 -8.053 -7.875 1.00 97.25 74 PRO A CA 1
ATOM 537 C C . PRO A 1 74 ? 3.230 -9.442 -7.467 1.00 97.25 74 PRO A C 1
ATOM 539 O O . PRO A 1 74 ? 4.266 -9.571 -6.818 1.00 97.25 74 PRO A O 1
ATOM 542 N N . SER A 1 75 ? 2.543 -10.490 -7.912 1.00 96.81 75 SER A N 1
ATOM 543 C CA . SER A 1 75 ? 3.066 -11.853 -7.953 1.00 96.81 75 SER A CA 1
ATOM 544 C C . SER A 1 75 ? 3.847 -12.025 -9.255 1.00 96.81 75 SER A C 1
ATOM 546 O O . SER A 1 75 ? 3.280 -12.210 -10.334 1.00 96.81 75 SER A O 1
ATOM 548 N N . VAL A 1 76 ? 5.165 -11.864 -9.160 1.00 94.62 76 VAL A N 1
ATOM 549 C CA . VAL A 1 76 ? 6.086 -12.015 -10.292 1.00 94.62 76 VAL A CA 1
ATOM 550 C C . VAL A 1 76 ? 6.586 -13.453 -10.391 1.00 94.62 76 VAL A C 1
ATOM 552 O O . VAL A 1 76 ? 6.614 -14.181 -9.400 1.00 94.62 76 VAL A O 1
ATOM 555 N N . SER A 1 77 ? 6.975 -13.870 -11.595 1.00 89.19 77 SER A N 1
ATOM 556 C CA . SER A 1 77 ? 7.550 -15.195 -11.823 1.00 89.19 77 SER A CA 1
ATOM 557 C C . SER A 1 77 ? 8.846 -15.384 -11.035 1.00 89.19 77 SER A C 1
ATOM 559 O O . SER A 1 77 ? 9.647 -14.453 -10.917 1.00 89.19 77 SER A O 1
ATOM 561 N N . GLU A 1 78 ? 9.080 -16.609 -10.568 1.00 89.38 78 GLU A N 1
ATOM 562 C CA . GLU A 1 78 ? 10.341 -16.996 -9.937 1.00 89.38 78 GLU A CA 1
ATOM 563 C C . GLU A 1 78 ? 11.540 -16.646 -10.839 1.00 89.38 78 GLU A C 1
ATOM 565 O O . GLU A 1 78 ? 11.485 -16.805 -12.060 1.00 89.38 78 GLU A O 1
ATOM 570 N N . GLY A 1 79 ? 12.609 -16.117 -10.238 1.00 88.56 79 GLY A N 1
ATOM 571 C CA . GLY A 1 79 ? 13.828 -15.711 -10.944 1.00 88.56 79 GLY A CA 1
ATOM 572 C C . GLY A 1 79 ? 13.801 -14.316 -11.582 1.00 88.56 79 GLY A C 1
ATOM 573 O O . GLY A 1 79 ? 14.838 -13.872 -12.062 1.00 88.56 79 GLY A O 1
ATOM 574 N N . MET A 1 80 ? 12.668 -13.601 -11.570 1.00 93.56 80 MET A N 1
ATOM 575 C CA . MET A 1 80 ? 12.627 -12.194 -11.990 1.00 93.56 80 MET A CA 1
ATOM 576 C C . MET A 1 80 ? 13.196 -11.291 -10.892 1.00 93.56 80 MET A C 1
ATOM 578 O O . MET A 1 80 ? 12.708 -11.304 -9.760 1.00 93.56 80 MET A O 1
ATOM 582 N N . SER A 1 81 ? 14.187 -10.464 -11.228 1.00 93.62 81 SER A N 1
ATOM 583 C CA . SER A 1 81 ? 14.753 -9.510 -10.270 1.00 93.62 81 SER A CA 1
ATOM 584 C C . SER A 1 81 ? 13.765 -8.388 -9.933 1.00 93.62 81 SER A C 1
ATOM 586 O O . SER A 1 81 ? 12.890 -8.011 -10.724 1.00 93.62 81 SER A O 1
ATOM 588 N N . ALA A 1 82 ? 13.950 -7.769 -8.764 1.00 92.19 82 ALA A N 1
ATOM 589 C CA . ALA A 1 82 ? 13.167 -6.601 -8.364 1.00 92.19 82 ALA A CA 1
ATOM 590 C C . ALA A 1 82 ? 13.321 -5.436 -9.359 1.00 92.19 82 ALA A C 1
ATOM 592 O O . ALA A 1 82 ? 12.360 -4.715 -9.635 1.00 92.19 82 ALA A O 1
ATOM 593 N N . TYR A 1 83 ? 14.519 -5.254 -9.924 1.00 93.25 83 TYR A N 1
ATOM 594 C CA . TYR A 1 83 ? 14.758 -4.237 -10.943 1.00 93.25 83 TYR A CA 1
ATOM 595 C C . TYR A 1 83 ? 13.908 -4.490 -12.194 1.00 93.25 83 TYR A C 1
ATOM 597 O O . TYR A 1 83 ? 13.185 -3.590 -12.626 1.00 93.25 83 TYR A O 1
ATOM 605 N N . GLU A 1 84 ? 13.947 -5.706 -12.744 1.00 94.62 84 GLU A N 1
ATOM 606 C CA . GLU A 1 84 ? 13.190 -6.080 -13.946 1.00 94.62 84 GLU A CA 1
ATOM 607 C C . GLU A 1 84 ? 11.684 -5.929 -13.741 1.00 94.62 84 GLU A C 1
ATOM 609 O O . GLU A 1 84 ? 11.017 -5.310 -14.573 1.00 94.62 84 GLU A O 1
ATOM 614 N N . ALA A 1 85 ? 11.164 -6.404 -12.606 1.00 94.81 85 ALA A N 1
ATOM 615 C CA . ALA A 1 85 ? 9.756 -6.265 -12.248 1.00 94.81 85 ALA A CA 1
ATOM 616 C C . ALA A 1 85 ? 9.315 -4.792 -12.190 1.00 94.81 85 ALA A C 1
ATOM 618 O O . ALA A 1 85 ? 8.264 -4.415 -12.709 1.00 94.81 85 ALA A O 1
ATOM 619 N N . ILE A 1 86 ? 10.125 -3.914 -11.591 1.00 93.19 86 ILE A N 1
ATOM 620 C CA . ILE A 1 86 ? 9.799 -2.484 -11.528 1.00 93.19 86 ILE A CA 1
ATOM 621 C C . ILE A 1 86 ? 9.890 -1.818 -12.907 1.00 93.19 86 ILE A C 1
ATOM 623 O O . ILE A 1 86 ? 9.068 -0.948 -13.210 1.00 93.19 86 ILE A O 1
ATOM 627 N N . GLN A 1 87 ? 10.856 -2.189 -13.754 1.00 93.19 87 GLN A N 1
ATOM 628 C CA . GLN A 1 87 ? 10.942 -1.640 -15.112 1.00 93.19 87 GLN A CA 1
ATOM 629 C C . GLN A 1 87 ? 9.762 -2.084 -15.983 1.00 93.19 87 GLN A C 1
ATOM 631 O O . GLN A 1 87 ? 9.183 -1.253 -16.683 1.00 93.19 87 GLN A O 1
ATOM 636 N N . SER A 1 88 ? 9.356 -3.353 -15.916 1.00 94.38 88 SER A N 1
ATOM 637 C CA . SER A 1 88 ? 8.208 -3.857 -16.677 1.00 94.38 88 SER A CA 1
ATOM 638 C C . SER A 1 88 ? 6.902 -3.172 -16.251 1.00 94.38 88 SER A C 1
ATOM 640 O O . SER A 1 88 ? 6.163 -2.686 -17.107 1.00 94.38 88 SER A O 1
ATOM 642 N N . LEU A 1 89 ? 6.664 -3.007 -14.943 1.00 93.31 89 LEU A N 1
ATOM 643 C CA . LEU A 1 89 ? 5.517 -2.265 -14.403 1.00 93.31 89 LEU A CA 1
ATOM 644 C C . LEU A 1 89 ? 5.480 -0.818 -14.913 1.00 93.31 89 LEU A C 1
ATOM 646 O O . LEU A 1 89 ? 4.431 -0.314 -15.312 1.00 93.31 89 LEU A O 1
ATOM 650 N N . ARG A 1 90 ? 6.634 -0.139 -14.961 1.00 90.19 90 ARG A N 1
ATOM 651 C CA . ARG A 1 90 ? 6.757 1.222 -15.527 1.00 90.19 90 ARG A CA 1
ATOM 652 C C . ARG A 1 90 ? 6.472 1.286 -17.024 1.00 90.19 90 ARG A C 1
ATOM 654 O O . ARG A 1 90 ? 6.097 2.354 -17.515 1.00 90.19 90 ARG A O 1
ATOM 661 N N . ASN A 1 91 ? 6.663 0.173 -17.722 1.00 91.12 91 ASN A N 1
ATOM 662 C CA . ASN A 1 91 ? 6.380 0.014 -19.143 1.00 91.12 91 ASN A CA 1
ATOM 663 C C . ASN A 1 91 ? 4.952 -0.489 -19.410 1.00 91.12 91 ASN A C 1
ATOM 665 O O . ASN A 1 91 ? 4.597 -0.710 -20.564 1.00 91.12 91 ASN A O 1
ATOM 669 N N . GLY A 1 92 ? 4.119 -0.609 -18.371 1.00 90.56 92 GLY A N 1
ATOM 670 C CA . GLY A 1 92 ? 2.702 -0.946 -18.492 1.00 90.56 92 GLY A CA 1
ATOM 671 C C . GLY A 1 92 ? 2.387 -2.433 -18.356 1.00 90.56 92 GLY A C 1
ATOM 672 O O . GLY A 1 92 ? 1.225 -2.806 -18.499 1.00 90.56 92 GLY A O 1
ATOM 673 N N . THR A 1 93 ? 3.375 -3.281 -18.053 1.00 93.25 93 THR A N 1
ATOM 674 C CA . THR A 1 93 ? 3.100 -4.672 -17.679 1.00 93.25 93 THR A CA 1
ATOM 675 C C . THR A 1 93 ? 2.251 -4.708 -16.409 1.00 93.25 93 THR A C 1
ATOM 677 O O . THR A 1 93 ? 2.372 -3.851 -15.532 1.00 93.25 93 THR A O 1
ATOM 680 N N . SER A 1 94 ? 1.396 -5.722 -16.310 1.00 94.31 94 SER A N 1
ATOM 681 C CA . SER A 1 94 ? 0.633 -6.031 -15.105 1.00 94.31 94 SER A CA 1
ATOM 682 C C . SER A 1 94 ? 0.872 -7.480 -14.698 1.00 94.31 94 SER A C 1
ATOM 684 O O . SER A 1 94 ? 1.198 -8.319 -15.538 1.00 94.31 94 SER A O 1
ATOM 686 N N . TYR A 1 95 ? 0.741 -7.750 -13.406 1.00 96.25 95 TYR A N 1
ATOM 687 C CA . TYR A 1 95 ? 0.965 -9.066 -12.811 1.00 96.25 95 TYR A CA 1
ATOM 688 C C . TYR A 1 95 ? -0.248 -9.466 -11.982 1.00 96.25 95 TYR A C 1
ATOM 690 O O . TYR A 1 95 ? -0.918 -8.565 -11.476 1.00 96.25 95 TYR A O 1
ATOM 698 N N . PRO A 1 96 ? -0.524 -10.766 -11.787 1.00 97.38 96 PRO A N 1
ATOM 699 C CA . PRO A 1 96 ? -1.454 -11.205 -10.754 1.00 97.38 96 PRO A CA 1
ATOM 700 C C . PRO A 1 96 ? -1.137 -10.505 -9.433 1.00 97.38 96 PRO A C 1
ATOM 702 O O . PRO A 1 96 ? 0.022 -10.381 -9.038 1.00 97.38 96 PRO A O 1
ATOM 705 N N . GLY A 1 97 ? -2.157 -9.976 -8.781 1.00 97.94 97 GLY A N 1
ATOM 706 C CA . GLY A 1 97 ? -2.021 -9.316 -7.498 1.00 97.94 97 GLY A CA 1
ATOM 707 C C . GLY A 1 97 ? -1.932 -10.327 -6.362 1.00 97.94 97 GLY A C 1
ATOM 708 O O . GLY A 1 97 ? -2.545 -11.389 -6.428 1.00 97.94 97 GLY A O 1
ATOM 709 N N . VAL A 1 98 ? -1.212 -9.991 -5.298 1.00 98.31 98 VAL A N 1
ATOM 710 C CA . VAL A 1 98 ? -1.130 -10.812 -4.086 1.00 98.31 98 VAL A CA 1
ATOM 711 C C . VAL A 1 98 ? -1.179 -9.928 -2.846 1.00 98.31 98 VAL A C 1
ATOM 713 O O . VAL A 1 98 ? -0.606 -8.836 -2.830 1.00 98.31 98 VAL A O 1
ATOM 716 N N . ILE A 1 99 ? -1.888 -10.391 -1.814 1.00 98.69 99 ILE A N 1
ATOM 717 C CA . ILE A 1 99 ? -1.828 -9.797 -0.476 1.00 98.69 99 ILE A CA 1
ATOM 718 C C . ILE A 1 99 ? -0.647 -10.419 0.271 1.00 98.69 99 ILE A C 1
ATOM 720 O O . ILE A 1 99 ? -0.540 -11.642 0.328 1.00 98.69 99 ILE A O 1
ATOM 724 N N . SER A 1 100 ? 0.213 -9.604 0.870 1.00 98.44 100 SER A N 1
ATOM 725 C CA . SER A 1 100 ? 1.362 -10.043 1.673 1.00 98.44 100 SER A CA 1
ATOM 726 C C . SER A 1 100 ? 1.336 -9.424 3.070 1.00 98.44 100 SER A C 1
ATOM 728 O O . SER A 1 100 ? 0.706 -8.387 3.284 1.00 98.44 100 SER A O 1
ATOM 730 N N . ASP A 1 101 ? 2.002 -10.068 4.031 1.00 98.50 101 ASP A N 1
ATOM 731 C CA . ASP A 1 101 ? 2.349 -9.437 5.307 1.00 98.50 101 ASP A CA 1
ATOM 732 C C . ASP A 1 101 ? 3.597 -8.569 5.099 1.00 98.50 101 ASP A C 1
ATOM 734 O O . ASP A 1 101 ? 4.719 -9.066 4.999 1.00 98.50 101 ASP A O 1
ATOM 738 N N . ASP A 1 102 ? 3.379 -7.261 5.017 1.00 98.62 102 ASP A N 1
ATOM 739 C CA . ASP A 1 102 ? 4.412 -6.267 4.739 1.00 98.62 102 ASP A CA 1
ATOM 740 C C . ASP A 1 102 ? 4.883 -5.559 6.015 1.00 98.62 102 ASP A C 1
ATOM 742 O O . ASP A 1 102 ? 5.602 -4.559 5.937 1.00 98.62 102 ASP A O 1
ATOM 746 N N . THR A 1 103 ? 4.510 -6.064 7.197 1.00 98.44 103 THR A N 1
ATOM 747 C CA . THR A 1 103 ? 4.788 -5.428 8.495 1.00 98.44 103 THR A CA 1
ATOM 748 C C . THR A 1 103 ? 6.258 -5.038 8.628 1.00 98.44 103 THR A C 1
ATOM 750 O O . THR A 1 103 ? 6.563 -3.872 8.880 1.00 98.44 103 THR A O 1
ATOM 753 N N . PHE A 1 104 ? 7.180 -5.959 8.326 1.00 97.31 104 PHE A N 1
ATOM 754 C CA . PHE A 1 104 ? 8.621 -5.712 8.449 1.00 97.31 104 PHE A CA 1
ATOM 755 C C . PHE A 1 104 ? 9.121 -4.561 7.555 1.00 97.31 104 PHE A C 1
ATOM 757 O O . PHE A 1 104 ? 10.073 -3.865 7.909 1.00 97.31 104 PHE A O 1
ATOM 764 N N . ILE A 1 105 ? 8.489 -4.333 6.399 1.00 97.75 105 ILE A N 1
ATOM 765 C CA . ILE A 1 105 ? 8.859 -3.263 5.464 1.00 97.75 105 ILE A CA 1
ATOM 766 C C . ILE A 1 105 ? 8.491 -1.917 6.081 1.00 97.75 105 ILE A C 1
ATOM 768 O O . ILE A 1 105 ? 9.310 -0.996 6.110 1.00 97.75 105 ILE A O 1
ATOM 772 N N . PHE A 1 106 ? 7.269 -1.809 6.608 1.00 98.25 106 PHE A N 1
ATOM 773 C CA . PHE A 1 106 ? 6.808 -0.601 7.285 1.00 98.25 106 PHE A CA 1
ATOM 774 C C . PHE A 1 106 ? 7.626 -0.327 8.546 1.00 98.25 106 PHE A C 1
ATOM 776 O O . PHE A 1 106 ? 8.013 0.816 8.771 1.00 98.25 106 PHE A O 1
ATOM 783 N N . GLU A 1 107 ? 7.950 -1.350 9.334 1.00 97.38 107 GLU A N 1
ATOM 784 C CA . GLU A 1 107 ? 8.821 -1.218 10.506 1.00 97.38 107 GLU A CA 1
ATOM 785 C C . GLU A 1 107 ? 10.234 -0.766 10.134 1.00 97.38 107 GLU A C 1
ATOM 787 O O . GLU A 1 107 ? 10.779 0.142 10.764 1.00 97.38 107 GLU A O 1
ATOM 792 N N . SER A 1 108 ? 10.819 -1.353 9.086 1.00 95.88 108 SER A N 1
ATOM 793 C CA . SER A 1 108 ? 12.139 -0.975 8.578 1.00 95.88 108 SER A CA 1
ATOM 794 C C . SER A 1 108 ? 12.172 0.499 8.172 1.00 95.88 108 SER A C 1
ATOM 796 O O . SER A 1 108 ? 13.045 1.246 8.617 1.00 95.88 108 SER A O 1
ATOM 798 N N . VAL A 1 109 ? 11.175 0.959 7.410 1.00 96.50 109 VAL A N 1
ATOM 799 C CA . VAL A 1 109 ? 11.072 2.368 7.007 1.00 96.50 109 VAL A CA 1
ATOM 800 C C . VAL A 1 109 ? 10.800 3.273 8.203 1.00 96.50 109 VAL A C 1
ATOM 802 O O . VAL A 1 109 ? 11.425 4.322 8.331 1.00 96.50 109 VAL A O 1
ATOM 805 N N . ALA A 1 110 ? 9.915 2.869 9.114 1.00 96.12 110 ALA A N 1
ATOM 806 C CA . ALA A 1 110 ? 9.614 3.636 10.315 1.00 96.12 110 ALA A CA 1
ATOM 807 C C . ALA A 1 110 ? 10.816 3.760 11.254 1.00 96.12 110 ALA A C 1
ATOM 809 O O . ALA A 1 110 ? 10.803 4.652 12.089 1.00 96.12 110 ALA A O 1
ATOM 810 N N . ASN A 1 111 ? 11.844 2.920 11.137 1.00 94.06 111 ASN A N 1
ATOM 811 C CA . ASN A 1 111 ? 13.089 3.019 11.903 1.00 94.06 111 ASN A CA 1
ATOM 812 C C . ASN A 1 111 ? 14.261 3.599 11.090 1.00 94.06 111 ASN A C 1
ATOM 814 O O . ASN A 1 111 ? 15.343 3.810 11.637 1.00 94.06 111 ASN A O 1
ATOM 818 N N . SER A 1 112 ? 14.050 3.883 9.804 1.00 89.94 112 SER A N 1
ATOM 819 C CA . SER A 1 112 ? 15.063 4.424 8.903 1.00 89.94 112 SER A CA 1
ATOM 820 C C . SER A 1 112 ? 15.319 5.915 9.148 1.00 89.94 112 SER A C 1
ATOM 822 O O . SER A 1 112 ? 14.431 6.674 9.539 1.00 89.94 112 SER A O 1
ATOM 824 N N . THR A 1 113 ? 16.550 6.349 8.875 1.00 89.94 113 THR A N 1
ATOM 825 C CA . THR A 1 113 ? 16.948 7.766 8.799 1.00 89.94 113 THR A CA 1
ATOM 826 C C . THR A 1 113 ? 17.108 8.247 7.353 1.00 89.94 113 THR A C 1
ATOM 828 O O . THR A 1 113 ? 17.574 9.362 7.118 1.00 89.94 113 THR A O 1
ATOM 831 N N . ALA A 1 114 ? 16.738 7.414 6.374 1.00 89.56 114 ALA A N 1
ATOM 832 C CA . ALA A 1 114 ? 16.846 7.738 4.960 1.00 89.56 114 ALA A CA 1
ATOM 833 C C . ALA A 1 114 ? 15.973 8.942 4.573 1.00 89.56 114 ALA A C 1
ATOM 835 O O . ALA A 1 114 ? 14.921 9.209 5.157 1.00 89.56 114 ALA A O 1
ATOM 836 N N . MET A 1 115 ? 16.392 9.645 3.523 1.00 88.81 115 MET A N 1
ATOM 837 C CA . MET A 1 115 ? 15.611 10.723 2.925 1.00 88.81 115 MET A CA 1
ATOM 838 C C . MET A 1 115 ? 14.702 10.157 1.832 1.00 88.81 115 MET A C 1
ATOM 840 O O . MET A 1 115 ? 15.162 9.569 0.854 1.00 88.81 115 MET A O 1
ATOM 844 N N . GLY A 1 116 ? 13.398 10.351 1.995 1.00 84.81 116 GLY A N 1
ATOM 845 C CA . GLY A 1 116 ? 12.395 10.045 0.988 1.00 84.81 116 GLY A CA 1
ATOM 846 C C . GLY A 1 116 ? 12.429 11.014 -0.199 1.00 84.81 116 GLY A C 1
ATOM 847 O O . GLY A 1 116 ? 13.087 12.061 -0.202 1.00 84.81 116 GLY A O 1
ATOM 848 N N . ARG A 1 117 ? 11.667 10.675 -1.242 1.00 84.62 117 ARG A N 1
ATOM 849 C CA . ARG A 1 117 ? 11.471 11.530 -2.425 1.00 84.62 117 ARG A CA 1
ATOM 850 C C . ARG A 1 117 ? 10.984 12.926 -2.031 1.00 84.62 117 ARG A C 1
ATOM 852 O O . ARG A 1 117 ? 10.030 13.065 -1.271 1.00 84.62 117 ARG A O 1
ATOM 859 N N . GLY A 1 118 ? 11.592 13.945 -2.638 1.00 80.50 118 GLY A N 1
ATOM 860 C CA . GLY A 1 118 ? 11.307 15.353 -2.344 1.00 80.50 118 GLY A CA 1
ATOM 861 C C . GLY A 1 118 ? 12.209 15.961 -1.269 1.00 80.50 118 GLY A C 1
ATOM 862 O O . GLY A 1 118 ? 11.967 17.094 -0.875 1.00 80.50 118 GLY A O 1
ATOM 863 N N . GLY A 1 119 ? 13.240 15.238 -0.812 1.00 82.81 119 GLY A N 1
ATOM 864 C CA . GLY A 1 119 ? 14.213 15.763 0.152 1.00 82.81 119 GLY A CA 1
ATOM 865 C C . GLY A 1 119 ? 13.668 15.857 1.576 1.00 82.81 119 GLY A C 1
ATOM 866 O O . GLY A 1 119 ? 14.176 16.639 2.371 1.00 82.81 119 GLY A O 1
ATOM 867 N N . VAL A 1 120 ? 12.642 15.067 1.900 1.00 84.62 120 VAL A N 1
ATOM 868 C CA . VAL A 1 120 ? 12.040 14.983 3.239 1.00 84.62 120 VAL A CA 1
ATOM 869 C C . VAL A 1 120 ? 12.387 13.643 3.890 1.00 84.62 120 VAL A C 1
ATOM 871 O O . VAL A 1 120 ? 12.569 12.671 3.158 1.00 84.62 120 VAL A O 1
ATOM 874 N N . PRO A 1 121 ? 12.482 13.543 5.228 1.00 90.88 121 PRO A N 1
ATOM 875 C CA . PRO A 1 121 ? 12.734 12.267 5.893 1.00 90.88 121 PRO A CA 1
ATOM 876 C C . PRO A 1 121 ? 11.714 11.204 5.484 1.00 90.88 121 PRO A C 1
ATOM 878 O O . PRO A 1 121 ? 10.509 11.473 5.427 1.00 90.88 121 PRO A O 1
ATOM 881 N N . GLN A 1 122 ? 12.185 9.991 5.203 1.00 93.69 122 GLN A N 1
ATOM 882 C CA . GLN A 1 122 ? 11.298 8.876 4.915 1.00 93.69 122 GLN A CA 1
ATOM 883 C C . GLN A 1 122 ? 10.508 8.537 6.183 1.00 93.69 122 GLN A C 1
ATOM 885 O O . GLN A 1 122 ? 11.070 8.125 7.190 1.00 93.69 122 GLN A O 1
ATOM 890 N N . THR A 1 123 ? 9.199 8.773 6.143 1.00 96.06 123 THR A N 1
ATOM 891 C CA . THR A 1 123 ? 8.310 8.635 7.300 1.00 96.06 123 THR A CA 1
ATOM 892 C C . THR A 1 123 ? 7.112 7.789 6.905 1.00 96.06 123 THR A C 1
ATOM 894 O O . THR A 1 123 ? 6.528 8.000 5.838 1.00 96.06 123 THR A O 1
ATOM 897 N N . VAL A 1 124 ? 6.741 6.843 7.766 1.00 98.12 124 VAL A N 1
ATOM 898 C CA . VAL A 1 124 ? 5.479 6.109 7.645 1.00 98.12 124 VAL A CA 1
ATOM 899 C C . VAL A 1 124 ? 4.371 6.935 8.277 1.00 98.12 124 VAL A C 1
ATOM 901 O O . VAL A 1 124 ? 4.505 7.380 9.414 1.00 98.12 124 VAL A O 1
ATOM 904 N N . TYR A 1 125 ? 3.272 7.117 7.557 1.00 98.38 125 TYR A N 1
ATOM 905 C CA . TYR A 1 125 ? 2.060 7.758 8.053 1.00 98.38 125 TYR A CA 1
ATOM 906 C C . TYR A 1 125 ? 0.964 6.717 8.246 1.00 98.38 125 TYR A C 1
ATOM 908 O O . TYR A 1 125 ? 0.789 5.854 7.389 1.00 98.38 125 TYR A O 1
ATOM 916 N N . GLN A 1 126 ? 0.219 6.825 9.346 1.00 98.69 126 GLN A N 1
ATOM 917 C CA . GLN A 1 126 ? -0.972 6.035 9.639 1.00 98.69 126 GLN A CA 1
ATOM 918 C C . GLN A 1 126 ? -2.205 6.939 9.649 1.00 98.69 126 GLN A C 1
ATOM 920 O O . GLN A 1 126 ? -2.275 7.892 10.425 1.00 98.69 126 GLN A O 1
ATOM 925 N N . GLN A 1 127 ? -3.217 6.582 8.865 1.00 98.50 127 GLN A N 1
ATOM 926 C CA . GLN A 1 127 ? -4.572 7.106 9.001 1.00 98.50 127 GLN A CA 1
ATOM 927 C C . GLN A 1 127 ? -5.444 6.051 9.680 1.00 98.50 127 GLN A C 1
ATOM 929 O O . GLN A 1 127 ? -5.615 4.952 9.156 1.00 98.50 127 GLN A O 1
ATOM 934 N N . LYS A 1 128 ? -6.018 6.390 10.836 1.00 98.19 128 LYS A N 1
ATOM 935 C CA . LYS A 1 128 ? -7.015 5.555 11.520 1.00 98.19 128 LYS A CA 1
ATOM 936 C C . LYS A 1 128 ? -8.405 5.914 11.004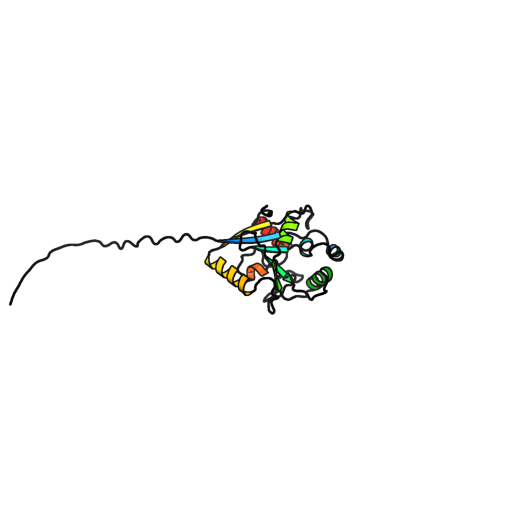 1.00 98.19 128 LYS A C 1
ATOM 938 O O . LYS A 1 128 ? -8.781 7.083 11.022 1.00 98.19 128 LYS A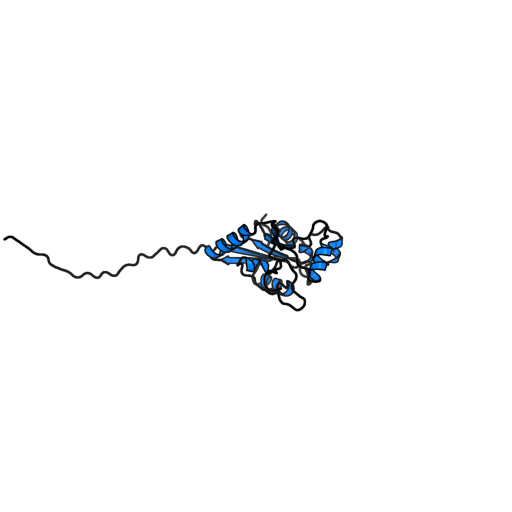 O 1
ATOM 943 N N . ILE A 1 129 ? -9.157 4.917 10.556 1.00 98.06 129 ILE A N 1
ATOM 944 C CA . ILE A 1 129 ? -10.470 5.076 9.933 1.00 98.06 129 ILE A CA 1
ATOM 945 C C . ILE A 1 129 ? -11.499 4.356 10.797 1.00 98.06 129 ILE A C 1
ATOM 947 O O . ILE A 1 129 ? -11.473 3.130 10.919 1.00 98.06 129 ILE A O 1
ATOM 951 N N . SER A 1 130 ? -12.410 5.127 11.387 1.00 97.44 130 SER A N 1
ATOM 952 C CA . SER A 1 130 ? -13.559 4.586 12.108 1.00 97.44 130 SER A CA 1
ATOM 953 C C . SER A 1 130 ? -14.587 4.054 11.115 1.00 97.44 130 SER A C 1
ATOM 955 O O . SER A 1 130 ? -15.065 4.794 10.257 1.00 97.44 130 SER A O 1
ATOM 957 N N . VAL A 1 131 ? -14.947 2.784 11.256 1.00 96.69 131 VAL A N 1
ATOM 958 C CA . VAL A 1 131 ? -15.975 2.110 10.458 1.00 96.69 131 VAL A CA 1
ATOM 959 C C . VAL A 1 131 ? -17.001 1.458 11.380 1.00 96.69 131 VAL A C 1
ATOM 961 O O . VAL A 1 131 ? -16.704 1.123 12.531 1.00 96.69 131 VAL A O 1
ATOM 964 N N . SER A 1 132 ? -18.221 1.261 10.887 1.00 96.38 132 SER A N 1
ATOM 965 C CA . SER A 1 132 ? -19.209 0.451 11.605 1.00 96.38 132 SER A CA 1
ATOM 966 C C . SER A 1 132 ? -18.743 -1.007 11.717 1.00 96.38 132 SER A C 1
ATOM 968 O O . SER A 1 132 ? -17.940 -1.477 10.909 1.00 96.38 132 SER A O 1
ATOM 970 N N . GLN A 1 133 ? -19.284 -1.749 12.686 1.00 96.56 133 GLN A N 1
ATOM 971 C CA . GLN A 1 133 ? -19.016 -3.185 12.820 1.00 96.56 133 GLN A CA 1
ATOM 972 C C . GLN A 1 133 ? -19.323 -3.945 11.518 1.00 96.56 133 GLN A C 1
ATOM 974 O O . GLN A 1 133 ? -18.488 -4.710 11.054 1.00 96.56 133 GLN A O 1
ATOM 979 N N . ALA A 1 134 ? -20.462 -3.661 10.878 1.00 96.50 134 ALA A N 1
ATOM 980 C CA . ALA A 1 134 ? -20.852 -4.311 9.626 1.00 96.50 134 ALA A CA 1
ATOM 981 C C . ALA A 1 134 ? -19.858 -4.043 8.480 1.00 96.50 134 ALA A C 1
ATOM 983 O O . ALA A 1 134 ? -19.534 -4.950 7.719 1.00 96.50 134 ALA A O 1
ATOM 984 N N . GLN A 1 135 ? -19.341 -2.814 8.368 1.00 97.94 135 GLN A N 1
ATOM 985 C CA . GLN A 1 135 ? -18.298 -2.490 7.388 1.00 97.94 135 GLN A CA 1
ATOM 986 C C . GLN A 1 135 ? -16.990 -3.217 7.697 1.00 97.94 135 GLN A C 1
ATOM 988 O O . GLN A 1 135 ? -16.361 -3.745 6.786 1.00 97.94 135 GLN A O 1
ATOM 993 N N . PHE A 1 136 ? -16.587 -3.267 8.969 1.00 98.19 136 PHE A N 1
ATOM 994 C CA . PHE A 1 136 ? -15.391 -3.998 9.377 1.00 98.19 136 PHE A CA 1
ATOM 995 C C . PHE A 1 136 ? -15.498 -5.489 9.043 1.00 98.19 136 PHE A C 1
ATOM 997 O O . PHE A 1 136 ? -14.567 -6.049 8.472 1.00 98.19 136 PHE A O 1
ATOM 1004 N N . ASP A 1 137 ? -16.638 -6.112 9.342 1.00 97.94 137 ASP A N 1
ATOM 1005 C CA . ASP A 1 137 ? -16.876 -7.528 9.055 1.00 97.94 137 ASP A CA 1
ATOM 1006 C C . ASP A 1 137 ? -16.857 -7.806 7.547 1.00 97.94 137 ASP A C 1
ATOM 1008 O O . ASP A 1 137 ? -16.284 -8.806 7.116 1.00 97.94 137 ASP A O 1
ATOM 1012 N N . ALA A 1 138 ? -17.406 -6.898 6.732 1.00 98.44 138 ALA A N 1
ATOM 1013 C CA . ALA A 1 138 ? -17.343 -6.992 5.275 1.00 98.44 138 ALA A CA 1
ATOM 1014 C C . ALA A 1 138 ? -15.902 -6.877 4.745 1.00 98.44 138 ALA A C 1
ATOM 1016 O O . ALA A 1 138 ? -15.478 -7.721 3.957 1.00 98.44 138 ALA A O 1
ATOM 1017 N N . ILE A 1 139 ? -15.130 -5.890 5.222 1.00 98.62 139 ILE A N 1
ATOM 1018 C CA . ILE A 1 139 ? -13.712 -5.708 4.862 1.00 98.62 139 ILE A CA 1
ATOM 1019 C C . ILE A 1 139 ? -12.909 -6.954 5.239 1.00 98.62 139 ILE A C 1
ATOM 1021 O O . ILE A 1 139 ? -12.137 -7.470 4.431 1.00 98.62 139 ILE A O 1
ATOM 1025 N N . LYS A 1 140 ? -13.102 -7.456 6.464 1.00 98.50 140 LYS A N 1
ATOM 1026 C CA . LYS A 1 140 ? -12.403 -8.643 6.952 1.00 98.50 140 LYS A CA 1
ATOM 1027 C C . LYS A 1 140 ? -12.770 -9.877 6.132 1.00 98.50 140 LYS A C 1
ATOM 1029 O O . LYS A 1 140 ? -11.879 -10.607 5.726 1.00 98.50 140 LYS A O 1
ATOM 1034 N N . THR A 1 141 ? -14.054 -10.079 5.841 1.00 98.62 141 THR A N 1
ATOM 1035 C CA . THR A 1 141 ? -14.517 -11.201 5.011 1.00 98.62 141 THR A CA 1
ATOM 1036 C C . THR A 1 141 ? -13.912 -11.139 3.607 1.00 98.62 141 THR A C 1
ATOM 1038 O O . THR A 1 141 ? -13.447 -12.158 3.107 1.00 98.62 141 THR A O 1
ATOM 1041 N N . ALA A 1 142 ? -13.865 -9.956 2.983 1.00 98.12 142 ALA A N 1
ATOM 1042 C CA . ALA A 1 142 ? -13.249 -9.772 1.668 1.00 98.12 142 ALA A CA 1
ATOM 1043 C C . ALA A 1 142 ? -11.737 -10.060 1.687 1.00 98.12 142 ALA A C 1
ATOM 1045 O O . ALA A 1 142 ? -11.232 -10.742 0.798 1.00 98.12 142 ALA A O 1
ATOM 1046 N N . HIS A 1 143 ? -11.026 -9.588 2.716 1.00 98.25 143 HIS A N 1
ATOM 1047 C CA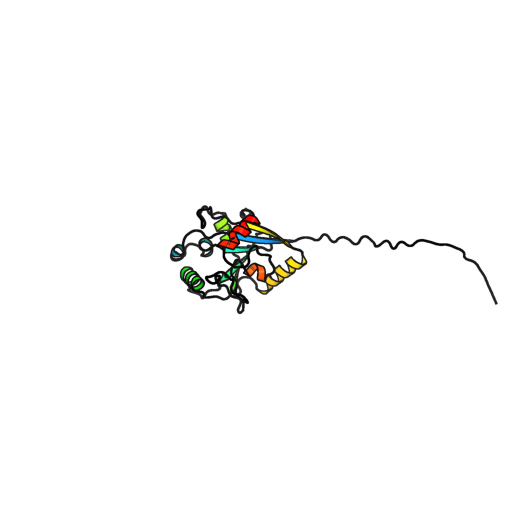 . HIS A 1 143 ? -9.612 -9.902 2.928 1.00 98.25 143 HIS A CA 1
ATOM 1048 C C . HIS A 1 143 ? -9.387 -11.410 3.117 1.00 98.25 143 HIS A C 1
ATOM 1050 O O . HIS A 1 143 ? -8.571 -12.000 2.413 1.00 98.25 143 HIS A O 1
ATOM 1056 N N . ASP A 1 144 ? -10.125 -12.038 4.037 1.00 98.31 144 ASP A N 1
ATOM 1057 C CA . ASP A 1 144 ? -9.979 -13.458 4.373 1.00 98.31 144 ASP A CA 1
ATOM 1058 C C . ASP A 1 144 ? -10.296 -14.362 3.168 1.00 98.31 144 ASP A C 1
ATOM 1060 O O . ASP A 1 144 ? -9.649 -15.391 2.988 1.00 98.31 144 ASP A O 1
ATOM 1064 N N . ALA A 1 145 ? -11.272 -13.981 2.333 1.00 97.50 145 ALA A N 1
ATOM 1065 C CA . ALA A 1 145 ? -11.656 -14.736 1.140 1.00 97.50 145 ALA A CA 1
ATOM 1066 C C . ALA A 1 145 ? -10.549 -14.782 0.074 1.00 97.50 145 ALA A C 1
ATOM 1068 O O . ALA A 1 145 ? -10.446 -15.768 -0.653 1.00 97.50 145 ALA A O 1
ATOM 1069 N N . ILE A 1 146 ? -9.726 -13.733 -0.017 1.00 97.19 146 ILE A N 1
ATOM 1070 C CA . ILE A 1 146 ? -8.535 -13.708 -0.878 1.00 97.19 146 ILE A CA 1
ATOM 1071 C C . ILE A 1 146 ? -7.387 -14.456 -0.188 1.00 97.19 146 ILE A C 1
ATOM 1073 O O . ILE A 1 146 ? -6.732 -15.310 -0.788 1.00 97.19 146 ILE A O 1
ATOM 1077 N N . GLY A 1 147 ? -7.161 -14.156 1.092 1.00 97.44 147 GLY A N 1
ATOM 1078 C CA . GLY A 1 147 ? -6.072 -14.702 1.892 1.00 97.44 147 GLY A CA 1
ATOM 1079 C C . GLY A 1 147 ? -4.702 -14.095 1.570 1.00 97.44 147 GLY A C 1
ATOM 1080 O O . GLY A 1 147 ? -4.484 -13.441 0.550 1.00 97.44 147 GLY A O 1
ATOM 1081 N N . VAL A 1 148 ? -3.753 -14.313 2.480 1.00 98.06 148 VAL A N 1
ATOM 1082 C CA . VAL A 1 148 ? -2.367 -13.843 2.350 1.00 98.06 148 VAL A CA 1
ATOM 1083 C C . VAL A 1 148 ? -1.550 -14.867 1.564 1.00 98.06 148 VAL A C 1
ATOM 1085 O O . VAL A 1 148 ? -1.632 -16.063 1.829 1.00 98.06 148 VAL A O 1
ATOM 1088 N N . GLY A 1 149 ? -0.739 -14.398 0.617 1.00 97.31 149 GLY A N 1
ATOM 1089 C CA . GLY A 1 149 ? 0.158 -15.227 -0.188 1.00 97.31 149 GLY A CA 1
ATOM 1090 C C . GLY A 1 149 ? -0.500 -15.918 -1.384 1.00 97.31 149 GLY A C 1
ATOM 1091 O O . GLY A 1 149 ? 0.175 -16.681 -2.066 1.00 97.31 149 GLY A O 1
ATOM 1092 N N . ASN A 1 150 ? -1.776 -15.640 -1.667 1.00 96.75 150 ASN A N 1
ATOM 1093 C CA . ASN A 1 150 ? -2.515 -16.234 -2.783 1.00 96.75 150 ASN A CA 1
ATOM 1094 C C . ASN A 1 150 ? -2.551 -15.279 -3.991 1.00 96.75 150 ASN A C 1
ATOM 1096 O O . ASN A 1 150 ? -3.216 -14.240 -3.916 1.00 96.75 150 ASN A O 1
ATOM 1100 N N . PRO A 1 151 ? -1.873 -15.594 -5.112 1.00 95.75 151 PRO A N 1
ATOM 1101 C CA . PRO A 1 151 ? -2.002 -14.816 -6.338 1.00 95.75 151 PRO A CA 1
ATOM 1102 C C . PRO A 1 151 ? -3.431 -14.879 -6.883 1.00 95.75 151 PRO A C 1
ATOM 1104 O O . PRO A 1 151 ? -4.009 -15.956 -7.032 1.00 95.75 151 PRO A O 1
ATOM 1107 N N . MET A 1 152 ? -3.997 -13.723 -7.208 1.00 95.50 152 MET A N 1
ATOM 1108 C CA . MET A 1 152 ? -5.345 -13.608 -7.756 1.00 95.50 152 MET A CA 1
ATOM 1109 C C . MET A 1 152 ? -5.323 -13.674 -9.282 1.00 95.50 152 MET A C 1
ATOM 1111 O O . MET A 1 152 ? -4.605 -12.919 -9.931 1.00 95.50 152 MET A O 1
ATOM 1115 N N . VAL A 1 153 ? -6.151 -14.545 -9.860 1.00 90.19 153 VAL A N 1
ATOM 1116 C CA . VAL A 1 153 ? -6.226 -14.749 -11.320 1.00 90.19 153 VAL A CA 1
ATOM 1117 C C . VAL A 1 153 ? -6.928 -13.607 -12.061 1.00 90.19 153 VAL A C 1
ATOM 1119 O O . VAL A 1 153 ? -6.572 -13.316 -13.199 1.00 90.19 153 VAL A O 1
ATOM 1122 N N . ASP A 1 154 ? -7.860 -12.923 -11.392 1.00 92.44 154 ASP A N 1
ATOM 1123 C CA . ASP A 1 154 ? -8.704 -11.872 -11.976 1.00 92.44 154 ASP A CA 1
ATOM 1124 C C . ASP A 1 154 ? -8.498 -10.508 -11.306 1.00 92.44 154 ASP A C 1
ATOM 1126 O O . ASP A 1 154 ? -9.337 -9.620 -11.432 1.00 92.44 154 ASP A O 1
ATOM 1130 N N . VAL A 1 155 ? -7.411 -10.329 -10.554 1.00 95.25 155 VAL A N 1
ATOM 1131 C CA . VAL A 1 155 ? -7.054 -9.055 -9.920 1.00 95.25 155 VAL A CA 1
ATOM 1132 C C . VAL A 1 155 ? -5.574 -8.818 -10.145 1.00 95.25 155 VAL A C 1
ATOM 1134 O O . VAL A 1 155 ? -4.743 -9.615 -9.723 1.00 95.25 155 VAL A O 1
ATOM 1137 N N . PHE A 1 156 ? -5.235 -7.712 -10.796 1.00 96.62 156 PHE A N 1
ATOM 1138 C CA . PHE A 1 156 ? -3.889 -7.443 -11.281 1.00 96.62 156 PHE A CA 1
ATOM 1139 C C . PHE A 1 156 ? -3.252 -6.261 -10.555 1.00 96.62 156 PHE A C 1
ATOM 1141 O O . PHE A 1 156 ? -3.879 -5.221 -10.362 1.00 96.62 156 PHE A O 1
ATOM 1148 N N . TYR A 1 157 ? -1.973 -6.388 -10.213 1.00 96.81 157 TYR A N 1
ATOM 1149 C CA . TYR A 1 157 ? -1.117 -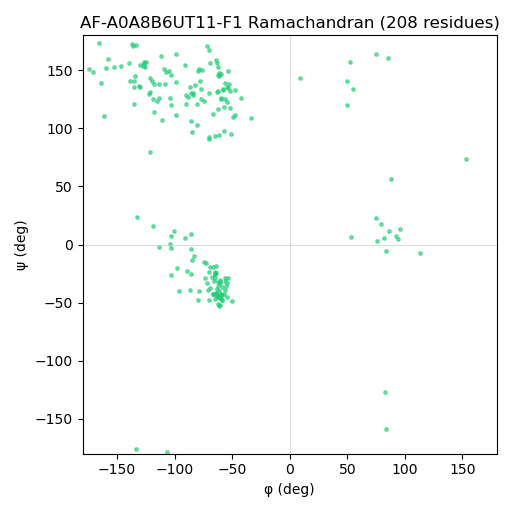5.279 -9.819 1.00 96.81 157 TYR A CA 1
ATOM 1150 C C . TYR A 1 157 ? -0.533 -4.592 -11.060 1.00 96.81 157 TYR A C 1
ATOM 1152 O O . TYR A 1 157 ? 0.058 -5.236 -11.929 1.00 96.81 157 TYR A O 1
ATOM 1160 N N . SER A 1 158 ? -0.663 -3.270 -11.140 1.00 94.44 158 SER A N 1
ATOM 1161 C CA . SER A 1 158 ? -0.150 -2.459 -12.251 1.00 94.44 158 SER A CA 1
ATOM 1162 C C . SER A 1 158 ? 0.161 -1.034 -11.805 1.00 94.44 158 SER A C 1
ATOM 1164 O O . SER A 1 158 ? -0.446 -0.520 -10.870 1.00 94.44 158 SER A O 1
ATOM 1166 N N . PHE A 1 159 ? 1.100 -0.356 -12.462 1.00 91.94 159 PHE A N 1
ATOM 1167 C CA . PHE A 1 159 ? 1.287 1.077 -12.225 1.00 91.94 159 PHE A CA 1
ATOM 1168 C C . PHE A 1 159 ? 0.227 1.906 -12.963 1.00 91.94 159 PHE A C 1
ATOM 1170 O O . PHE A 1 159 ? -0.252 1.484 -14.017 1.00 91.94 159 PHE A O 1
ATOM 1177 N N . PRO A 1 160 ? -0.143 3.095 -12.442 1.00 85.69 160 PRO A N 1
ATOM 1178 C CA . PRO A 1 160 ? -1.044 3.995 -13.153 1.00 85.69 160 PRO A CA 1
ATOM 1179 C C . PRO A 1 160 ? -0.485 4.322 -14.539 1.00 85.69 160 PRO A C 1
ATOM 1181 O O . PRO A 1 160 ? 0.719 4.569 -14.681 1.00 85.69 160 PRO A O 1
ATOM 1184 N N . VAL A 1 161 ? -1.349 4.367 -15.557 1.00 76.44 161 VAL A N 1
ATOM 1185 C CA . VAL A 1 161 ? -0.917 4.727 -16.913 1.00 76.44 161 VAL A CA 1
ATOM 1186 C C . VAL A 1 161 ? -0.357 6.151 -16.936 1.00 76.44 161 VAL A C 1
ATOM 1188 O O . VAL A 1 161 ? -0.822 7.048 -16.220 1.00 76.44 161 VAL A O 1
ATOM 1191 N N . ARG A 1 162 ? 0.656 6.384 -17.779 1.00 67.44 162 ARG A N 1
ATOM 1192 C CA . ARG A 1 162 ? 1.192 7.735 -18.007 1.00 67.44 162 ARG A CA 1
ATOM 1193 C C . ARG A 1 162 ? 0.052 8.635 -18.492 1.00 67.44 162 ARG A C 1
ATOM 1195 O O . ARG A 1 162 ? -0.523 8.369 -19.539 1.00 67.44 162 ARG A O 1
ATOM 1202 N N . GLY A 1 163 ? -0.269 9.684 -17.736 1.00 60.47 163 GLY A N 1
ATOM 1203 C CA . GLY A 1 163 ? -1.405 10.569 -18.032 1.00 60.47 163 GLY A CA 1
ATOM 1204 C C . GLY A 1 163 ? -2.546 10.516 -17.013 1.00 60.47 163 GLY A C 1
ATOM 1205 O O . GLY A 1 163 ? -3.398 11.393 -17.048 1.00 60.47 163 GLY A O 1
ATOM 1206 N N . GLY A 1 164 ? -2.506 9.591 -16.045 1.00 62.38 164 GLY A N 1
ATOM 1207 C CA . GLY A 1 164 ? -3.189 9.783 -14.761 1.00 62.38 164 GLY A CA 1
ATOM 1208 C C . GLY A 1 164 ? -4.644 9.331 -14.690 1.00 62.38 164 GLY A C 1
ATOM 1209 O O . GLY A 1 164 ? -5.502 10.100 -14.270 1.00 62.38 164 GLY A O 1
ATOM 1210 N N . VAL A 1 165 ? -4.904 8.061 -14.991 1.00 57.75 165 VAL A N 1
ATOM 1211 C CA . VAL A 1 165 ? -6.095 7.362 -14.490 1.00 57.75 165 VAL A CA 1
ATOM 1212 C C . VAL A 1 165 ? -5.643 5.985 -14.010 1.00 57.75 165 VAL A C 1
ATOM 1214 O O . VAL A 1 165 ? -4.826 5.344 -14.675 1.00 57.75 165 VAL A O 1
ATOM 1217 N N . ALA A 1 166 ? -6.117 5.537 -12.846 1.00 56.62 166 ALA A N 1
ATOM 1218 C CA . ALA A 1 166 ? -5.926 4.146 -12.452 1.00 56.62 166 ALA A CA 1
ATOM 1219 C C . ALA A 1 166 ? -6.556 3.256 -13.539 1.00 56.62 166 ALA A C 1
ATOM 1221 O O . ALA A 1 166 ? -7.664 3.565 -13.987 1.00 56.62 166 ALA A O 1
ATOM 1222 N N . PRO A 1 167 ? -5.882 2.196 -14.010 1.00 58.25 167 PRO A N 1
ATOM 1223 C CA . PRO A 1 167 ? -6.515 1.263 -14.932 1.00 58.25 167 PRO A CA 1
ATOM 1224 C C . PRO A 1 167 ? -7.824 0.757 -14.304 1.00 58.25 167 PRO A C 1
ATOM 1226 O O . PRO A 1 167 ? -7.842 0.295 -13.168 1.00 58.25 167 PRO A O 1
ATOM 1229 N N . GLY A 1 168 ? -8.945 0.962 -14.998 1.00 64.62 168 GLY A N 1
ATOM 1230 C CA . GLY A 1 168 ? -10.260 0.551 -14.507 1.00 64.62 168 GLY A CA 1
ATOM 1231 C C . GLY A 1 168 ? -10.419 -0.972 -14.505 1.00 64.62 168 GLY A C 1
ATOM 1232 O O . GLY A 1 168 ? -9.634 -1.697 -15.115 1.00 64.62 168 GLY A O 1
ATOM 1233 N N . GLY A 1 169 ? -11.469 -1.465 -13.848 1.00 81.81 169 GLY A N 1
ATOM 1234 C CA . GLY A 1 169 ? -11.779 -2.896 -13.805 1.00 81.81 169 GLY A CA 1
ATOM 1235 C C . GLY A 1 169 ? -10.973 -3.642 -12.743 1.00 81.81 169 GLY A C 1
ATOM 1236 O O . GLY A 1 169 ? -11.001 -3.269 -11.575 1.00 81.81 169 GLY A O 1
ATOM 1237 N N . CYS A 1 170 ? -10.288 -4.712 -13.144 1.00 87.25 170 CYS A N 1
ATOM 1238 C CA . CYS A 1 170 ? -9.558 -5.625 -12.260 1.00 87.25 170 CYS A CA 1
ATOM 1239 C C . CYS A 1 170 ? -8.122 -5.191 -11.922 1.00 87.25 170 CYS A C 1
ATOM 1241 O O . CYS A 1 170 ? -7.367 -5.968 -11.341 1.00 87.25 170 CYS A O 1
ATOM 1243 N N . HIS A 1 171 ? -7.718 -3.976 -12.287 1.00 93.00 171 HIS A N 1
ATOM 1244 C CA . HIS A 1 171 ? -6.351 -3.506 -12.110 1.00 93.00 171 HIS A CA 1
ATOM 1245 C C . HIS A 1 171 ? -6.231 -2.539 -10.930 1.00 93.00 171 HIS A C 1
ATOM 1247 O O . HIS A 1 171 ? -6.897 -1.510 -10.859 1.00 93.00 171 HIS A O 1
ATOM 1253 N N . PHE A 1 172 ? -5.317 -2.844 -10.019 1.00 95.50 172 PHE A N 1
ATOM 1254 C CA . PHE A 1 172 ? -5.051 -2.053 -8.827 1.00 95.50 172 PHE A CA 1
ATOM 1255 C C . PHE A 1 172 ? -3.551 -1.843 -8.642 1.00 95.50 172 PHE A C 1
ATOM 1257 O O . PHE A 1 172 ? -2.712 -2.438 -9.318 1.00 95.50 172 PHE A O 1
ATOM 1264 N N . ASN A 1 173 ? -3.203 -0.997 -7.683 1.00 95.75 173 ASN A N 1
ATOM 1265 C CA . ASN A 1 173 ? -1.873 -0.962 -7.095 1.00 95.75 173 ASN A CA 1
ATOM 1266 C C . ASN A 1 173 ? -1.990 -0.894 -5.573 1.00 95.75 173 ASN A C 1
ATOM 1268 O O . ASN A 1 173 ? -3.096 -0.926 -5.030 1.00 95.75 173 ASN A O 1
ATOM 1272 N N . CYS A 1 174 ? -0.861 -0.777 -4.876 1.00 97.31 174 CYS A N 1
ATOM 1273 C CA . CYS A 1 174 ? -0.844 -0.763 -3.414 1.00 97.31 174 CYS A CA 1
ATOM 1274 C C . CYS A 1 174 ? -1.724 0.336 -2.794 1.00 97.31 174 CYS A C 1
ATOM 1276 O O . CYS A 1 174 ? -2.261 0.150 -1.708 1.00 97.31 174 CYS A O 1
ATOM 1278 N N . SER A 1 175 ? -1.923 1.457 -3.493 1.00 96.31 175 SER A N 1
ATOM 1279 C CA . SER A 1 175 ? -2.719 2.589 -3.012 1.00 96.31 175 SER A CA 1
ATOM 1280 C C . SER A 1 175 ? -4.212 2.520 -3.355 1.00 96.31 175 SER A C 1
ATOM 1282 O O . SER A 1 175 ? -5.015 3.124 -2.649 1.00 96.31 175 SER A O 1
ATOM 1284 N N . THR A 1 176 ? -4.613 1.770 -4.388 1.00 96.38 176 THR A N 1
ATOM 1285 C CA . THR A 1 176 ? -6.030 1.651 -4.790 1.00 96.38 176 THR A CA 1
ATOM 1286 C C . THR A 1 176 ? -6.681 0.344 -4.364 1.00 96.38 176 THR A C 1
ATOM 1288 O O . THR A 1 176 ? -7.891 0.319 -4.141 1.00 96.38 176 THR A O 1
ATOM 1291 N N . PHE A 1 177 ? -5.904 -0.731 -4.197 1.00 97.62 177 PHE A N 1
ATOM 1292 C CA . PHE A 1 177 ? -6.428 -2.032 -3.786 1.00 97.62 177 PHE A CA 1
ATOM 1293 C C . PHE A 1 177 ? -7.218 -2.004 -2.467 1.00 97.62 177 PHE A C 1
ATOM 1295 O O . PHE A 1 177 ? -8.271 -2.640 -2.432 1.00 97.62 177 PHE A O 1
ATOM 1302 N N . PRO A 1 178 ? -6.837 -1.247 -1.413 1.00 98.19 178 PRO A N 1
ATOM 1303 C CA . PRO A 1 178 ? -7.636 -1.193 -0.185 1.00 98.19 178 PRO A CA 1
ATOM 1304 C C . PRO A 1 178 ? -9.105 -0.801 -0.423 1.00 98.19 178 PRO A C 1
ATOM 1306 O O . PRO A 1 178 ? -10.002 -1.332 0.230 1.00 98.19 178 PRO A O 1
ATOM 1309 N N . ASN A 1 179 ? -9.379 0.053 -1.416 1.00 97.00 179 ASN A N 1
ATOM 1310 C CA . ASN A 1 179 ? -10.745 0.443 -1.766 1.00 97.00 179 ASN A CA 1
ATOM 1311 C C . ASN A 1 179 ? -11.566 -0.708 -2.362 1.00 97.00 179 ASN A C 1
ATOM 1313 O O . ASN A 1 179 ? -12.779 -0.739 -2.176 1.00 97.00 179 ASN A O 1
ATOM 1317 N N . SER A 1 180 ? -10.925 -1.686 -3.014 1.00 95.88 180 SER A N 1
ATOM 1318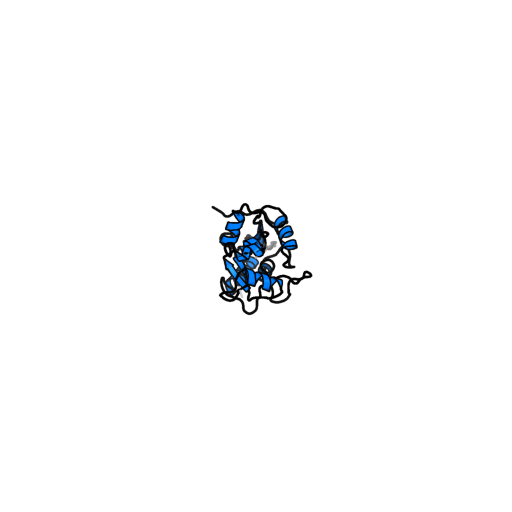 C CA . SER A 1 180 ? -11.606 -2.904 -3.485 1.00 95.88 180 SER A CA 1
ATOM 1319 C C . SER A 1 180 ? -12.148 -3.762 -2.335 1.00 95.88 180 SER A C 1
ATOM 1321 O O . SER A 1 180 ? -13.147 -4.452 -2.504 1.00 95.88 180 SER A O 1
ATOM 1323 N N . LEU A 1 181 ? -11.545 -3.655 -1.144 1.00 97.62 181 LEU A N 1
ATOM 1324 C CA . LEU A 1 181 ? -12.009 -4.310 0.082 1.00 97.62 181 LEU A CA 1
ATOM 1325 C C . LEU A 1 181 ? -13.080 -3.493 0.822 1.00 97.62 181 LEU A C 1
ATOM 1327 O O . LEU A 1 181 ? -13.589 -3.937 1.845 1.00 97.62 181 LEU A O 1
ATOM 1331 N N . GLY A 1 182 ? -13.400 -2.286 0.345 1.00 97.62 182 GLY A N 1
ATOM 1332 C CA . GLY A 1 182 ? -14.290 -1.344 1.026 1.00 97.62 182 GLY A CA 1
ATOM 1333 C C . GLY A 1 182 ? -13.597 -0.442 2.054 1.00 97.62 182 GLY A C 1
ATOM 1334 O O . GLY A 1 182 ? -14.284 0.230 2.824 1.00 97.62 182 GLY A O 1
ATOM 1335 N N . ILE A 1 183 ? -12.259 -0.397 2.084 1.00 98.31 183 ILE A N 1
ATOM 1336 C CA . ILE A 1 183 ? -11.510 0.535 2.939 1.00 98.31 183 ILE A CA 1
ATOM 1337 C C . ILE A 1 183 ? -11.480 1.910 2.253 1.00 98.31 183 ILE A C 1
ATOM 1339 O O . ILE A 1 183 ? -10.939 2.011 1.151 1.00 98.31 183 ILE A O 1
ATOM 1343 N N . PRO A 1 184 ? -12.000 2.986 2.876 1.00 96.81 184 PRO A N 1
ATOM 1344 C CA . PRO A 1 184 ? -11.930 4.323 2.294 1.00 96.81 184 PRO A CA 1
ATOM 1345 C C . PRO A 1 184 ? -10.479 4.751 2.069 1.00 96.81 184 PRO A C 1
ATOM 1347 O O . PRO A 1 184 ? -9.693 4.771 3.015 1.00 96.81 184 PRO A O 1
ATOM 1350 N N . ILE A 1 185 ? -10.135 5.126 0.837 1.00 97.38 185 ILE A N 1
ATOM 1351 C CA . ILE A 1 185 ? -8.808 5.647 0.483 1.00 97.38 185 ILE A CA 1
ATOM 1352 C C . ILE A 1 185 ? -8.848 7.168 0.275 1.00 97.38 185 ILE A C 1
ATOM 1354 O O . ILE A 1 185 ? -9.870 7.704 -0.157 1.00 97.38 185 ILE A O 1
ATOM 1358 N N . PRO A 1 186 ? -7.749 7.888 0.556 1.00 96.62 186 PRO A N 1
ATOM 1359 C CA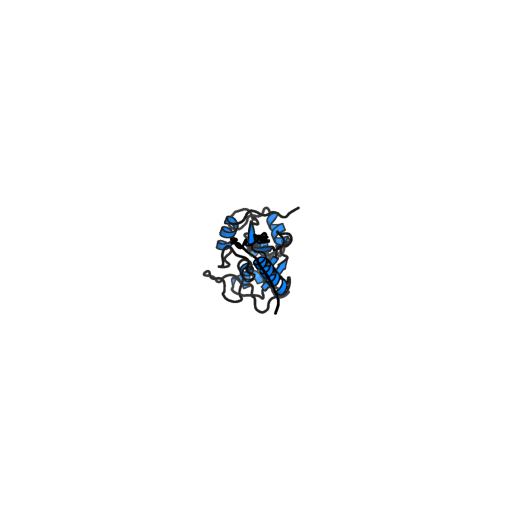 . PRO A 1 186 ? -7.703 9.345 0.445 1.00 96.62 186 PRO A CA 1
ATOM 1360 C C . PRO A 1 186 ? -7.647 9.865 -1.003 1.00 96.62 186 PRO A C 1
ATOM 1362 O O . PRO A 1 186 ? -7.826 11.061 -1.227 1.00 96.62 186 PRO A O 1
ATOM 1365 N N . GLU A 1 187 ? -7.339 9.002 -1.976 1.00 93.19 187 GLU A N 1
ATOM 1366 C CA . GLU A 1 187 ? -7.125 9.351 -3.385 1.00 93.19 187 GLU A CA 1
ATOM 1367 C C . GLU A 1 187 ? -7.192 8.072 -4.245 1.00 93.19 187 GLU A C 1
ATOM 1369 O O . GLU A 1 187 ? -6.671 7.047 -3.815 1.00 93.19 187 GLU A O 1
ATOM 1374 N N . ASN A 1 188 ? -7.819 8.098 -5.431 1.00 92.25 188 ASN A N 1
ATOM 1375 C CA . ASN A 1 188 ? -8.138 6.894 -6.218 1.00 92.25 188 ASN A CA 1
ATOM 1376 C C . ASN A 1 188 ? -7.386 6.746 -7.558 1.00 92.25 188 ASN A C 1
ATOM 1378 O O . ASN A 1 188 ? -7.553 5.732 -8.232 1.00 92.25 188 ASN A O 1
ATOM 1382 N N . SER A 1 189 ? -6.549 7.706 -7.955 1.00 91.00 189 SER A N 1
ATOM 1383 C CA . SER A 1 189 ? -5.763 7.650 -9.198 1.00 91.00 189 SER A CA 1
ATOM 1384 C C . SER A 1 189 ? -4.650 6.603 -9.167 1.00 91.00 189 SER A C 1
ATOM 1386 O O . SER A 1 189 ? -4.103 6.231 -10.206 1.00 91.00 189 SER A O 1
ATOM 1388 N N . GLY A 1 190 ? -4.262 6.168 -7.968 1.00 91.06 190 GLY A N 1
ATOM 1389 C CA . GLY A 1 190 ? -3.130 5.280 -7.752 1.00 91.06 190 GLY A CA 1
ATOM 1390 C C . GLY A 1 190 ? -1.766 5.964 -7.867 1.00 91.06 190 GLY A C 1
ATOM 1391 O O . GLY A 1 190 ? -0.729 5.302 -7.790 1.00 91.06 190 GLY A O 1
ATOM 1392 N N . VAL A 1 191 ? -1.726 7.281 -8.084 1.00 92.38 191 VAL A N 1
ATOM 1393 C CA . VAL A 1 191 ? -0.485 8.036 -8.255 1.00 92.38 191 VAL A CA 1
ATOM 1394 C C . VAL A 1 191 ? 0.053 8.443 -6.887 1.00 92.38 191 VAL A C 1
ATOM 1396 O O . VAL A 1 191 ? -0.418 9.402 -6.280 1.00 92.38 191 VAL A O 1
ATOM 1399 N N . MET A 1 192 ? 1.129 7.794 -6.430 1.00 92.19 192 MET A N 1
ATOM 1400 C CA . MET A 1 192 ? 1.744 8.053 -5.113 1.00 92.19 192 MET A CA 1
ATOM 1401 C C . MET A 1 192 ? 2.104 9.528 -4.851 1.00 92.19 192 MET A C 1
ATOM 1403 O O . MET A 1 192 ? 2.079 9.978 -3.705 1.00 92.19 192 MET A O 1
ATOM 1407 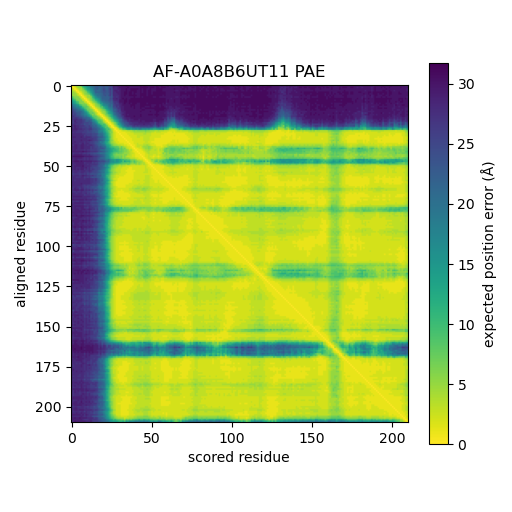N N . LYS A 1 193 ? 2.409 10.309 -5.900 1.00 91.19 193 LYS A N 1
ATOM 1408 C CA . LYS A 1 193 ? 2.677 11.757 -5.791 1.00 91.19 193 LYS A CA 1
ATOM 1409 C C . LYS A 1 193 ? 1.445 12.555 -5.341 1.00 91.19 193 LYS A C 1
ATOM 1411 O O . LYS A 1 193 ? 1.621 13.597 -4.716 1.00 91.19 193 LYS A O 1
ATOM 1416 N N . VAL A 1 194 ? 0.242 12.074 -5.650 1.00 93.00 194 VAL A N 1
ATOM 1417 C CA . VAL A 1 194 ? -1.045 12.667 -5.256 1.00 93.00 194 VAL A CA 1
ATOM 1418 C C . VAL A 1 194 ? -1.584 11.990 -3.993 1.00 93.00 194 VAL A C 1
ATOM 1420 O O . VAL A 1 194 ? -2.056 12.676 -3.091 1.00 93.00 194 VAL A O 1
ATOM 1423 N N . TYR A 1 195 ? -1.437 10.668 -3.881 1.00 95.44 195 TYR A N 1
ATOM 1424 C CA . TYR A 1 195 ? -1.907 9.890 -2.736 1.00 95.44 195 TYR A CA 1
ATOM 1425 C C . TYR A 1 195 ? -1.239 10.304 -1.417 1.00 95.44 195 TYR A C 1
ATOM 1427 O O . TYR A 1 195 ? -1.926 10.645 -0.454 1.00 95.44 195 TYR A O 1
ATOM 1435 N N . MET A 1 196 ? 0.100 10.332 -1.372 1.00 95.94 196 MET A N 1
ATOM 1436 C CA . MET A 1 196 ? 0.837 10.570 -0.123 1.00 95.94 196 MET A CA 1
ATOM 1437 C C . MET A 1 196 ? 0.527 11.924 0.530 1.00 95.94 196 MET A C 1
ATOM 1439 O O . MET A 1 196 ? 0.237 11.919 1.721 1.00 95.94 196 MET A O 1
ATOM 1443 N N . PRO A 1 197 ? 0.483 13.066 -0.190 1.00 95.50 197 PRO A N 1
ATOM 1444 C CA . PRO A 1 197 ? 0.053 14.328 0.413 1.00 95.50 197 PRO A CA 1
ATOM 1445 C C . PRO A 1 197 ? -1.341 14.289 1.052 1.00 95.50 197 PRO A C 1
ATOM 1447 O O . PRO A 1 197 ? -1.586 15.020 2.006 1.00 95.50 197 PRO A O 1
ATOM 1450 N N . ASN A 1 198 ? -2.276 13.490 0.528 1.00 97.56 198 ASN A N 1
ATOM 1451 C CA . ASN A 1 198 ? -3.612 13.373 1.116 1.00 97.56 198 ASN A CA 1
ATOM 1452 C C . ASN A 1 198 ? -3.610 12.451 2.339 1.00 97.56 198 ASN A C 1
ATOM 1454 O O . ASN A 1 198 ? -4.213 12.800 3.352 1.00 97.56 198 ASN A O 1
ATOM 1458 N N . LEU A 1 199 ? -2.870 11.338 2.291 1.00 97.81 199 LEU A N 1
ATOM 1459 C CA . LEU A 1 199 ? -2.663 10.487 3.465 1.00 97.81 199 LEU A CA 1
ATOM 1460 C C . LEU A 1 199 ? -1.982 11.261 4.604 1.00 97.81 199 LEU A C 1
ATOM 1462 O O . LEU A 1 199 ? -2.405 11.163 5.747 1.00 97.81 199 LEU A O 1
ATOM 1466 N N . GLU A 1 200 ? -0.971 12.073 4.300 1.00 96.38 200 GLU A N 1
ATOM 1467 C CA . GLU A 1 200 ? -0.242 12.897 5.275 1.00 96.38 200 GLU A CA 1
ATOM 1468 C C . GLU A 1 200 ? -1.136 13.936 5.967 1.00 96.38 200 GLU A C 1
ATOM 1470 O O . GLU A 1 200 ? -0.920 14.239 7.136 1.00 96.38 200 GLU A O 1
ATOM 1475 N N . LYS A 1 201 ? -2.152 14.468 5.273 1.00 97.69 201 LYS A N 1
ATOM 1476 C CA . LYS A 1 201 ? -3.130 15.402 5.862 1.00 97.69 201 LYS A CA 1
ATOM 1477 C C . LYS A 1 201 ? -4.101 14.721 6.824 1.00 97.69 201 LYS A C 1
ATOM 1479 O O . LYS A 1 201 ? -4.585 15.366 7.748 1.00 97.69 201 LYS A O 1
ATOM 1484 N N . LEU A 1 202 ? -4.444 13.462 6.556 1.00 97.94 202 LEU A N 1
ATOM 1485 C CA . LEU A 1 202 ? -5.463 12.709 7.298 1.00 97.94 202 LEU A CA 1
ATOM 1486 C C . LEU A 1 202 ? -4.864 11.791 8.367 1.00 97.94 202 LEU A C 1
ATOM 1488 O O . LEU A 1 202 ? -5.568 11.351 9.275 1.00 97.94 202 LEU A O 1
ATOM 1492 N N . GLY A 1 203 ? -3.584 11.465 8.230 1.00 97.81 203 GLY A N 1
ATOM 1493 C CA . GLY A 1 203 ? -2.846 10.585 9.114 1.00 97.81 203 GLY A CA 1
ATOM 1494 C C . GLY A 1 203 ? -1.861 11.322 10.012 1.00 97.81 203 GLY A C 1
ATOM 1495 O O . GLY A 1 203 ? -1.715 12.540 9.983 1.00 97.81 203 GLY A O 1
ATOM 1496 N N . ALA A 1 204 ? -1.148 10.538 10.809 1.00 97.88 204 ALA A N 1
ATOM 1497 C CA . ALA A 1 204 ? -0.047 10.991 11.644 1.00 97.88 204 ALA A CA 1
ATOM 1498 C C . ALA A 1 204 ? 1.172 10.082 11.433 1.00 97.88 204 ALA A C 1
ATOM 1500 O O . ALA A 1 204 ? 0.994 8.918 11.062 1.00 97.88 204 ALA A O 1
ATOM 1501 N N . PRO A 1 205 ? 2.404 10.567 11.675 1.00 97.38 205 PRO A N 1
ATOM 1502 C CA . PRO A 1 205 ? 3.582 9.711 11.686 1.00 97.38 205 PRO A CA 1
ATOM 1503 C C . PRO A 1 205 ? 3.383 8.500 12.602 1.00 97.38 205 PRO A C 1
ATOM 1505 O O . PRO A 1 205 ? 2.946 8.634 13.746 1.00 97.38 205 PRO A O 1
ATOM 1508 N N . TRP A 1 206 ? 3.715 7.321 12.095 1.00 97.56 206 TRP A N 1
ATOM 1509 C CA . TRP A 1 206 ? 3.599 6.054 12.800 1.00 97.56 206 TRP A CA 1
ATOM 1510 C C . TRP A 1 206 ? 4.969 5.526 13.209 1.00 97.56 206 TRP A C 1
ATOM 1512 O O . TRP A 1 206 ? 5.973 5.729 12.523 1.00 97.56 206 TRP A O 1
ATOM 1522 N N . ARG A 1 207 ? 4.994 4.823 14.339 1.00 95.31 207 ARG A N 1
ATOM 1523 C CA . ARG A 1 207 ? 6.131 4.036 14.810 1.00 95.31 207 ARG A CA 1
ATOM 1524 C C . ARG A 1 207 ? 5.610 2.679 15.286 1.00 95.31 207 ARG A C 1
ATOM 1526 O O . ARG A 1 207 ? 4.512 2.644 15.853 1.00 95.31 207 ARG A O 1
ATOM 1533 N N . PRO A 1 208 ? 6.376 1.595 15.093 1.00 91.94 208 PRO A N 1
ATOM 1534 C CA . PRO A 1 208 ? 6.012 0.299 15.642 1.00 91.94 208 PRO A CA 1
ATOM 1535 C C . PRO A 1 208 ? 5.903 0.354 17.162 1.00 91.94 208 PRO A C 1
ATOM 1537 O O . PRO A 1 208 ? 6.628 1.103 17.827 1.00 91.94 208 PRO A O 1
ATOM 1540 N N . MET A 1 209 ? 4.981 -0.437 17.708 1.00 81.25 209 MET A N 1
ATOM 1541 C CA . MET A 1 209 ? 4.933 -0.658 19.149 1.00 81.25 209 MET A CA 1
ATOM 1542 C C . MET A 1 209 ? 6.149 -1.507 19.529 1.00 81.25 209 MET A C 1
ATOM 1544 O O . MET A 1 209 ? 6.434 -2.498 18.862 1.00 81.25 209 MET A O 1
ATOM 1548 N N . LYS A 1 210 ? 6.892 -1.066 20.544 1.00 61.84 210 LYS A N 1
ATOM 1549 C CA . LYS A 1 210 ? 8.015 -1.827 21.101 1.00 61.84 210 LYS A CA 1
ATOM 1550 C C . LYS A 1 210 ? 7.527 -3.003 21.933 1.00 61.84 210 LYS A C 1
ATOM 1552 O O . LYS A 1 210 ? 6.455 -2.852 22.561 1.00 61.84 210 LYS A O 1
#

Secondary structure (DSSP, 8-state):
----------------------------EEEEEEEEE-BS-GGGGGG--S-HHHHHEEEEEESSSSSS-EEEEE-PPTT--HHHHHHHHHTT-EEEEEEEE-HHHHHHHHH--PEETTTEE---EEEEEEE-HHHHHHHHHHHHHH-BT--EEEEEEEPPPTTS-PPPSSEE-TTTHHHHTT---S-SS--HHHHHHHHHHH-EE-----

Foldseek 3Di:
DDDDDDDDDDDDDDPPPPPPPPPPPQPWAKKKKKWWFAFDDLVVQVVVPADLCNHHIFMWMDRPPLPWTKFKDFPDDPPDGSSNVVVVLVVWDKHFIFIARCSVVQQPQCPDQTQGPPRHGTFMWMFIDTDGPVLSVQLVVLDVVCDHPHGDPQAIEHAQPPPFAQPDGRYDHRQQVSVVSVRDAQDHRNDCVVRVVSSPVRTDTDHDDD

pLDDT: mean 86.18, std 19.17, range [31.41, 98.88]

Solvent-accessible surface area (backbone atoms only — not comparable to full-atom values): 12004 Å² total; per-residue (Å²): 134,87,77,91,77,90,82,80,90,79,91,74,91,76,81,79,76,72,74,83,69,76,77,70,77,80,60,65,37,58,42,32,41,35,34,35,59,14,29,80,54,74,72,60,32,75,70,66,81,54,65,63,49,58,38,69,26,49,27,32,35,18,80,66,84,61,79,50,27,34,27,48,42,63,50,70,65,88,92,64,49,67,40,58,53,53,52,41,26,75,71,65,43,66,28,35,19,22,32,39,85,38,38,68,58,54,45,52,43,40,70,43,85,51,52,11,71,89,82,39,73,30,52,30,28,36,28,80,40,82,34,50,50,69,55,48,54,50,29,50,52,50,49,61,73,59,34,74,74,40,67,34,93,76,34,27,21,37,55,48,48,93,90,71,46,41,54,74,85,51,42,29,32,35,55,32,42,51,45,79,39,69,42,91,61,81,43,72,43,46,46,63,86,63,32,48,66,41,43,56,72,68,24,43,83,44,68,76,85,131

Radius of gyration: 26.17 Å; Cα contacts (8 Å, |Δi|>4): 386; chains: 1; bounding box: 106×33×57 Å